Protein AF-X1CA80-F1 (afdb_monomer_lite)

Structure (mmCIF, N/CA/C/O backbone):
data_AF-X1CA80-F1
#
_entry.id   AF-X1CA80-F1
#
loop_
_atom_site.group_PDB
_atom_site.id
_atom_site.type_symbol
_atom_site.label_atom_id
_atom_site.label_alt_id
_atom_site.label_comp_id
_atom_site.label_asym_id
_atom_site.label_entity_id
_atom_site.label_seq_id
_atom_site.pdbx_PDB_ins_code
_atom_site.Cartn_x
_atom_site.Cartn_y
_atom_site.Cartn_z
_atom_site.occupancy
_atom_site.B_iso_or_equiv
_atom_site.auth_seq_id
_atom_site.auth_comp_id
_atom_site.auth_asym_id
_atom_site.auth_atom_id
_atom_site.pdbx_PDB_model_num
ATOM 1 N N . MET A 1 1 ? -6.450 -86.585 -11.718 1.00 43.44 1 MET A N 1
ATOM 2 C CA . MET A 1 1 ? -5.770 -85.293 -11.489 1.00 43.44 1 MET A CA 1
ATOM 3 C C . MET A 1 1 ? -6.685 -84.213 -12.026 1.00 43.44 1 MET A C 1
ATOM 5 O O . MET A 1 1 ? -6.911 -84.163 -13.228 1.00 43.44 1 MET A O 1
ATOM 9 N N . SER A 1 2 ? -7.315 -83.491 -11.106 1.00 39.16 2 SER A N 1
ATOM 10 C CA . SER A 1 2 ? -8.376 -82.513 -11.337 1.00 39.16 2 SER A CA 1
ATOM 11 C C . SER A 1 2 ? -7.864 -81.280 -12.078 1.00 39.16 2 SER A C 1
ATOM 13 O O . SER A 1 2 ? -6.758 -80.812 -11.813 1.00 39.16 2 SER A O 1
ATOM 15 N N . LYS A 1 3 ? -8.682 -80.750 -12.986 1.00 35.53 3 LYS A N 1
ATOM 16 C CA . LYS A 1 3 ? -8.504 -79.435 -13.600 1.00 35.53 3 LYS A CA 1
ATOM 17 C C . LYS A 1 3 ? -9.826 -78.708 -13.391 1.00 35.53 3 LYS A C 1
ATOM 19 O O . LYS A 1 3 ? -10.821 -79.076 -14.006 1.00 35.53 3 LYS A O 1
ATOM 24 N N . GLU A 1 4 ? -9.832 -77.799 -12.426 1.00 34.53 4 GLU A N 1
ATOM 25 C CA . GLU A 1 4 ? -11.008 -77.048 -11.998 1.00 34.53 4 GLU A CA 1
ATOM 26 C C . GLU A 1 4 ? -10.985 -75.651 -12.620 1.00 34.53 4 GLU A C 1
ATOM 28 O O . GLU A 1 4 ? -9.930 -75.057 -12.855 1.00 34.53 4 GLU A O 1
ATOM 33 N N . GLU A 1 5 ? -12.186 -75.222 -12.964 1.00 30.70 5 GLU A N 1
ATOM 34 C CA . GLU A 1 5 ? -12.596 -74.077 -13.759 1.00 30.70 5 GLU A CA 1
ATOM 35 C C . GLU A 1 5 ? -12.411 -72.772 -12.971 1.00 30.70 5 GLU A C 1
ATOM 37 O O . GLU A 1 5 ? -12.849 -72.662 -11.828 1.00 30.70 5 GLU A O 1
ATOM 42 N N . ALA A 1 6 ? -11.750 -71.775 -13.563 1.00 31.62 6 ALA A N 1
ATOM 43 C CA . ALA A 1 6 ? -11.657 -70.439 -12.983 1.00 31.62 6 ALA A CA 1
ATOM 44 C C . ALA A 1 6 ? -12.832 -69.593 -13.492 1.00 31.62 6 ALA A C 1
ATOM 46 O O . ALA A 1 6 ? -12.838 -69.171 -14.649 1.00 31.62 6 ALA A O 1
ATOM 47 N N . ALA A 1 7 ? -13.817 -69.367 -12.622 1.00 34.22 7 ALA A N 1
ATOM 48 C CA . ALA A 1 7 ? -14.886 -68.399 -12.818 1.00 34.22 7 ALA A CA 1
ATOM 49 C C . ALA A 1 7 ? -14.465 -67.023 -12.275 1.00 34.22 7 ALA A C 1
ATOM 51 O O . ALA A 1 7 ? -13.973 -66.898 -11.153 1.00 34.22 7 ALA A O 1
ATOM 52 N N . ASP A 1 8 ? -14.670 -66.009 -13.110 1.00 29.59 8 ASP A N 1
ATOM 53 C CA . ASP A 1 8 ? -14.545 -64.582 -12.827 1.00 29.59 8 ASP A CA 1
ATOM 54 C C . ASP A 1 8 ? -15.640 -64.134 -11.842 1.00 29.59 8 ASP A C 1
ATOM 56 O O . ASP A 1 8 ? -16.825 -64.391 -12.063 1.00 29.59 8 ASP A O 1
ATOM 60 N N . VAL A 1 9 ? -15.252 -63.479 -10.744 1.00 32.00 9 VAL A N 1
ATOM 61 C CA . VAL A 1 9 ? -16.183 -62.850 -9.796 1.00 32.00 9 VAL A CA 1
ATOM 62 C C . VAL A 1 9 ? -15.626 -61.485 -9.402 1.00 32.00 9 VAL A C 1
ATOM 64 O O . VAL A 1 9 ? -14.707 -61.364 -8.592 1.00 32.00 9 VAL A O 1
ATOM 67 N N . SER A 1 10 ? -16.222 -60.450 -9.987 1.00 26.83 10 SER A N 1
ATOM 68 C CA . SER A 1 10 ? -16.054 -59.053 -9.597 1.00 26.83 10 SER A CA 1
ATOM 69 C C . SER A 1 10 ? -16.856 -58.765 -8.322 1.00 26.83 10 SER A C 1
ATOM 71 O O . SER A 1 10 ? -18.063 -58.994 -8.288 1.00 26.83 10 SER A O 1
ATOM 73 N N . LEU A 1 11 ? -16.203 -58.236 -7.282 1.00 31.72 11 LEU A N 1
ATOM 74 C CA . LEU A 1 11 ? -16.856 -57.687 -6.088 1.00 31.72 11 LEU A CA 1
ATOM 75 C C . LEU A 1 11 ? -16.335 -56.267 -5.832 1.00 31.72 11 LEU A C 1
ATOM 77 O O . LEU A 1 11 ? -15.208 -56.075 -5.376 1.00 31.72 11 LEU A O 1
ATOM 81 N N . GLU A 1 12 ? -17.172 -55.271 -6.128 1.00 30.92 12 GLU A N 1
ATOM 82 C CA . GLU A 1 12 ? -16.981 -53.879 -5.715 1.00 30.92 12 GLU A CA 1
ATOM 83 C C . GLU A 1 12 ? -17.127 -53.763 -4.192 1.00 30.92 12 GLU A C 1
ATOM 85 O O . GLU A 1 12 ? -18.208 -53.912 -3.620 1.00 30.92 12 GLU A O 1
ATOM 90 N N . GLY A 1 13 ? -16.005 -53.506 -3.520 1.00 27.77 13 GLY A N 1
ATOM 91 C CA . GLY A 1 13 ? -15.950 -53.234 -2.090 1.00 27.77 13 GLY A CA 1
ATOM 92 C C . GLY A 1 13 ? -16.295 -51.779 -1.779 1.00 27.77 13 GLY A C 1
ATOM 93 O O . GLY A 1 13 ? -15.480 -50.880 -1.977 1.00 27.77 13 GLY A O 1
ATOM 94 N N . ASN A 1 14 ? -17.491 -51.573 -1.232 1.00 29.94 14 ASN A N 1
ATOM 95 C CA . ASN A 1 14 ? -17.917 -50.358 -0.544 1.00 29.94 14 ASN A CA 1
ATOM 96 C C . ASN A 1 14 ? -16.979 -50.050 0.644 1.00 29.94 14 ASN A C 1
ATOM 98 O O . ASN A 1 14 ? -16.814 -50.881 1.538 1.00 29.94 14 ASN A O 1
ATOM 102 N N . SER A 1 15 ? -16.387 -48.852 0.678 1.00 34.53 15 SER A N 1
ATOM 103 C CA . SER A 1 15 ? -15.613 -48.361 1.822 1.00 34.53 15 SER A CA 1
ATOM 104 C C . SER A 1 15 ? -16.307 -47.147 2.428 1.00 34.53 15 SER A C 1
ATOM 106 O O . SER A 1 15 ? -16.113 -46.009 2.003 1.00 34.53 15 SER A O 1
ATOM 108 N N . GLU A 1 16 ? -17.103 -47.400 3.465 1.00 38.41 16 GLU A N 1
ATOM 109 C CA . GLU A 1 16 ? -17.444 -46.375 4.442 1.00 38.41 16 GLU A CA 1
ATOM 110 C C . GLU A 1 16 ? -16.158 -45.870 5.113 1.00 38.41 16 GLU A C 1
ATOM 112 O O . GLU A 1 16 ? -15.455 -46.620 5.795 1.00 38.41 16 GLU A O 1
ATOM 117 N N . LYS A 1 17 ? -15.882 -44.568 5.005 1.00 35.50 17 LYS A N 1
ATOM 118 C CA . LYS A 1 17 ? -15.081 -43.857 6.007 1.00 35.50 17 LYS A CA 1
ATOM 119 C C . LYS A 1 17 ? -15.900 -42.737 6.626 1.00 35.50 17 LYS A C 1
ATOM 121 O O . LYS A 1 17 ? -16.072 -41.660 6.062 1.00 35.50 17 LYS A O 1
ATOM 126 N N . LYS A 1 18 ? -16.377 -43.030 7.836 1.00 37.50 18 LYS A N 1
ATOM 127 C CA . LYS A 1 18 ? -16.834 -42.061 8.829 1.00 37.50 18 LYS A CA 1
ATOM 128 C C . LYS A 1 18 ? -15.746 -41.018 9.105 1.00 37.50 18 LYS A C 1
ATOM 130 O O . LYS A 1 18 ? -14.617 -41.374 9.423 1.00 37.50 18 LYS A O 1
ATOM 135 N N . GLY A 1 19 ? -16.168 -39.755 9.101 1.00 36.03 19 GLY A N 1
ATOM 136 C CA . GLY A 1 19 ? -15.777 -38.760 10.096 1.00 36.03 19 GLY A CA 1
ATOM 137 C C . GLY A 1 19 ? -14.413 -38.096 9.940 1.00 36.03 19 GLY A C 1
ATOM 138 O O . GLY A 1 19 ? -13.439 -38.559 10.513 1.00 36.03 19 GLY A O 1
ATOM 139 N N . ILE A 1 20 ? -14.411 -36.897 9.354 1.00 34.69 20 ILE A N 1
ATOM 140 C CA . ILE A 1 20 ? -13.789 -35.733 9.998 1.00 34.69 20 ILE A CA 1
ATOM 141 C C . ILE A 1 20 ? -14.762 -34.567 9.808 1.00 34.69 20 ILE A C 1
ATOM 143 O O . ILE A 1 20 ? -14.780 -33.917 8.766 1.00 34.69 20 ILE A O 1
ATOM 147 N N . ILE A 1 21 ? -15.606 -34.308 10.810 1.00 45.16 21 ILE A N 1
ATOM 148 C CA . ILE A 1 21 ? -16.166 -32.965 10.966 1.00 45.16 21 ILE A CA 1
ATOM 149 C C . ILE A 1 21 ? -14.955 -32.112 11.330 1.00 45.16 21 ILE A C 1
ATOM 151 O O . ILE A 1 21 ? -14.437 -32.221 12.440 1.00 45.16 21 ILE A O 1
ATOM 155 N N . SER A 1 22 ? -14.443 -31.321 10.389 1.00 38.62 22 SER A N 1
ATOM 156 C CA . SER A 1 22 ? -13.429 -30.323 10.704 1.00 38.62 22 SER A CA 1
ATOM 157 C C . SER A 1 22 ? -14.107 -29.225 11.520 1.00 38.62 22 SER A C 1
ATOM 159 O O . SER A 1 22 ? -14.546 -28.209 10.981 1.00 38.62 22 SER A O 1
ATOM 161 N N . THR A 1 23 ? -14.228 -29.425 12.829 1.00 48.59 23 THR A N 1
ATOM 162 C CA . THR A 1 23 ? -14.413 -28.325 13.775 1.00 48.59 23 THR A CA 1
ATOM 163 C C . THR A 1 23 ? -13.115 -27.530 13.788 1.00 48.59 23 THR A C 1
ATOM 165 O O . THR A 1 23 ? -12.274 -27.693 14.666 1.00 48.59 23 THR A O 1
ATOM 168 N N . GLN A 1 24 ? -12.915 -26.714 12.754 1.00 47.56 24 GLN A N 1
ATOM 169 C CA . GLN A 1 24 ? -11.867 -25.709 12.734 1.00 47.56 24 GLN A CA 1
ATOM 170 C C . GLN A 1 24 ? -12.228 -24.703 13.828 1.00 47.56 24 GLN A C 1
ATOM 172 O O . GLN A 1 24 ? -13.231 -23.995 13.718 1.00 47.56 24 GLN A O 1
ATOM 177 N N . LEU A 1 25 ? -11.469 -24.709 14.927 1.00 52.66 25 LEU A N 1
ATOM 178 C CA . LEU A 1 25 ? -11.671 -23.774 16.027 1.00 52.66 25 LEU A CA 1
ATOM 179 C C . LEU A 1 25 ? -11.560 -22.346 15.476 1.00 52.66 25 LEU A C 1
ATOM 181 O O . LEU A 1 25 ? -10.557 -21.949 14.889 1.00 52.66 25 LEU A O 1
ATOM 185 N N . SER A 1 26 ? -12.626 -21.573 15.670 1.00 57.47 26 SER A N 1
ATOM 186 C CA . SER A 1 26 ? -12.881 -20.264 15.055 1.00 57.47 26 SER A CA 1
ATOM 187 C C . SER A 1 26 ? -11.903 -19.131 15.454 1.00 57.47 26 SER A C 1
ATOM 189 O O . SER A 1 26 ? -12.130 -17.971 15.087 1.00 57.47 26 SER A O 1
ATOM 191 N N . TRP A 1 27 ? -10.837 -19.419 16.210 1.00 60.12 27 TRP A N 1
ATOM 192 C CA . TRP A 1 27 ? -9.931 -18.416 16.788 1.00 60.12 27 TRP A CA 1
ATOM 193 C C . TRP A 1 27 ? -8.450 -18.570 16.414 1.00 60.12 27 TRP A C 1
ATOM 195 O O . TRP A 1 27 ? -7.644 -17.737 16.829 1.00 60.12 27 TRP A O 1
ATOM 205 N N . GLU A 1 28 ? -8.069 -19.540 15.580 1.00 70.62 28 GLU A N 1
ATOM 206 C CA . GLU A 1 28 ? -6.663 -19.674 15.188 1.00 70.62 28 GLU A CA 1
ATOM 207 C C . GLU A 1 28 ? -6.226 -18.571 14.202 1.00 70.62 28 GLU A C 1
ATOM 209 O O . GLU A 1 28 ? -6.889 -18.339 13.175 1.00 70.62 28 GLU A O 1
ATOM 214 N N . PRO A 1 29 ? -5.106 -17.876 14.486 1.00 74.94 29 PRO A N 1
ATOM 215 C CA . PRO A 1 29 ? -4.514 -16.954 13.535 1.00 74.94 29 PRO A CA 1
ATOM 216 C C . PRO A 1 29 ? -4.087 -17.747 12.302 1.00 74.94 29 PRO A C 1
ATOM 218 O O . PRO A 1 29 ? -3.241 -18.634 12.377 1.00 74.94 29 PRO A O 1
ATOM 221 N N . HIS A 1 30 ? -4.666 -17.417 11.154 1.00 83.81 30 HIS A N 1
ATOM 222 C CA . HIS A 1 30 ? -4.314 -18.047 9.892 1.00 83.81 30 HIS A CA 1
ATOM 223 C C . HIS A 1 30 ? -3.908 -16.959 8.912 1.00 83.81 30 HIS A C 1
ATOM 225 O O . HIS A 1 30 ? -4.710 -16.118 8.503 1.00 83.81 30 HIS A O 1
ATOM 231 N N . LEU A 1 31 ? -2.633 -16.982 8.541 1.00 86.81 31 LEU A N 1
ATOM 232 C CA . LEU A 1 31 ? -2.068 -16.122 7.518 1.00 86.81 31 LEU A CA 1
ATOM 233 C C . LEU A 1 31 ? -1.649 -16.998 6.345 1.00 86.81 31 LEU A C 1
ATOM 235 O O . LEU A 1 31 ? -0.845 -17.915 6.497 1.00 86.81 31 LEU A O 1
ATOM 239 N N . ARG A 1 32 ? -2.207 -16.724 5.170 1.00 91.06 32 ARG A N 1
ATOM 240 C CA . ARG A 1 32 ? -1.866 -17.408 3.926 1.00 91.06 32 ARG A CA 1
ATOM 241 C C . ARG A 1 32 ? -1.042 -16.472 3.063 1.00 91.06 32 ARG A C 1
ATOM 243 O O . ARG A 1 32 ? -1.428 -15.325 2.838 1.00 91.06 32 ARG A O 1
ATOM 250 N N . ILE A 1 33 ? 0.081 -16.980 2.577 1.00 91.94 33 ILE A N 1
ATOM 251 C CA . ILE A 1 33 ? 0.978 -16.271 1.671 1.00 91.94 33 ILE A CA 1
ATOM 252 C C . ILE A 1 33 ? 1.010 -17.062 0.369 1.00 91.94 33 ILE A C 1
ATOM 254 O O . ILE A 1 33 ? 1.398 -18.227 0.348 1.00 91.94 33 ILE A O 1
ATOM 258 N N . PHE A 1 34 ? 0.597 -16.421 -0.715 1.00 93.19 34 PHE A N 1
ATOM 259 C CA . PHE A 1 34 ? 0.681 -16.942 -2.071 1.00 93.19 34 PHE A CA 1
ATOM 260 C C . PHE A 1 34 ? 1.664 -16.081 -2.836 1.00 93.19 34 PHE A C 1
ATOM 262 O O . PHE A 1 34 ? 1.589 -14.858 -2.770 1.00 93.19 34 PHE A O 1
ATOM 269 N N . GLY A 1 35 ? 2.572 -16.682 -3.589 1.00 93.38 35 GLY A N 1
ATOM 270 C CA . GLY A 1 35 ? 3.477 -15.886 -4.394 1.00 93.38 35 GLY A CA 1
ATOM 271 C C . GLY A 1 35 ? 4.100 -16.652 -5.537 1.00 93.38 35 GLY A C 1
ATOM 272 O O . GLY A 1 35 ? 4.191 -17.877 -5.519 1.00 93.38 35 GLY A O 1
ATOM 273 N N . ARG A 1 36 ? 4.531 -15.899 -6.542 1.00 94.00 36 ARG A N 1
ATOM 274 C CA . ARG A 1 36 ? 5.285 -16.381 -7.691 1.00 94.00 36 ARG A CA 1
ATOM 275 C C . ARG A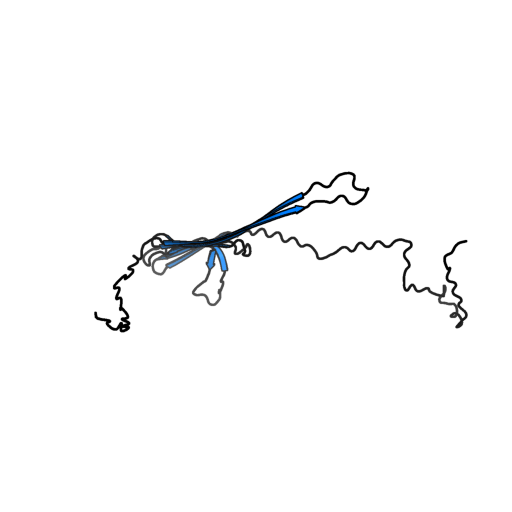 1 36 ? 6.428 -15.415 -7.949 1.00 94.00 36 ARG A C 1
ATOM 277 O O . ARG A 1 36 ? 6.204 -14.222 -8.142 1.00 94.00 36 ARG A O 1
ATOM 284 N N . LYS A 1 37 ? 7.642 -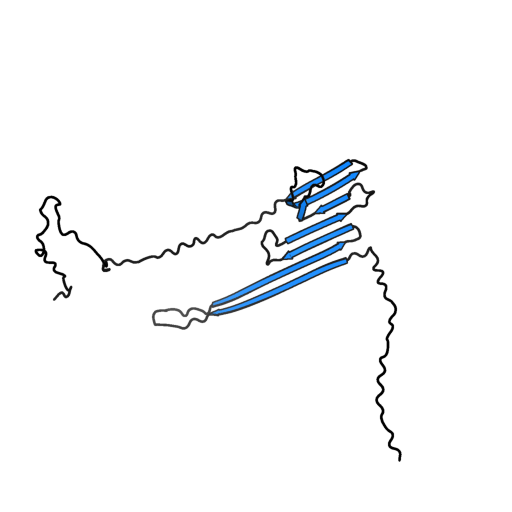15.958 -7.997 1.00 95.06 37 LYS A N 1
ATOM 285 C CA . LYS A 1 37 ? 8.848 -15.244 -8.411 1.00 95.06 37 LYS A CA 1
ATOM 286 C C . LYS A 1 37 ? 9.357 -15.863 -9.708 1.00 95.06 37 LYS A C 1
ATOM 288 O O . LYS A 1 37 ? 9.590 -17.066 -9.757 1.00 95.06 37 LYS A O 1
ATOM 293 N N . VAL A 1 38 ? 9.525 -15.049 -10.743 1.00 93.12 38 VAL A N 1
ATOM 294 C CA . VAL A 1 38 ? 10.112 -15.448 -12.027 1.00 93.12 38 VAL A CA 1
ATOM 295 C C . VAL A 1 38 ? 11.400 -14.661 -12.217 1.00 93.12 38 VAL A C 1
ATOM 297 O O . VAL A 1 38 ? 11.401 -13.438 -12.095 1.00 93.12 38 VAL A O 1
ATOM 300 N N . ILE A 1 39 ? 12.493 -15.363 -12.502 1.00 93.94 39 ILE A N 1
ATOM 301 C CA . ILE A 1 39 ? 13.803 -14.770 -12.778 1.00 93.94 39 ILE A CA 1
ATOM 302 C C . ILE A 1 39 ? 14.207 -15.219 -14.180 1.00 93.94 39 ILE A C 1
ATOM 304 O O . ILE A 1 39 ? 14.368 -16.411 -14.425 1.00 93.94 39 ILE A O 1
ATOM 308 N N . GLY A 1 40 ? 14.340 -14.269 -15.097 1.00 92.44 40 GLY A N 1
ATOM 309 C CA . GLY A 1 40 ? 14.886 -14.473 -16.432 1.00 92.44 40 GLY A CA 1
ATOM 310 C C . GLY A 1 40 ? 16.285 -13.880 -16.513 1.00 92.44 40 GLY A C 1
ATOM 311 O O . GLY A 1 40 ? 16.508 -12.758 -16.067 1.00 92.44 40 GLY A O 1
ATOM 312 N N . ILE A 1 41 ? 17.224 -14.623 -17.089 1.00 93.88 41 ILE A N 1
ATOM 313 C CA . ILE A 1 41 ? 18.585 -14.152 -17.348 1.00 93.88 41 ILE A CA 1
ATOM 314 C C . ILE A 1 41 ? 18.799 -14.226 -18.854 1.00 93.88 41 ILE A C 1
ATOM 316 O O . ILE A 1 41 ? 18.618 -15.289 -19.448 1.00 93.88 41 ILE A O 1
ATOM 320 N N . LYS A 1 42 ? 19.178 -13.109 -19.473 1.00 93.38 42 LYS A N 1
ATOM 321 C CA . LYS A 1 42 ? 19.658 -13.082 -20.855 1.00 93.38 42 LYS A CA 1
ATOM 322 C C . LYS A 1 42 ? 21.135 -12.742 -20.852 1.00 93.38 42 LYS A C 1
ATOM 324 O O . LYS A 1 42 ? 21.550 -11.748 -20.264 1.00 93.38 42 LYS A O 1
ATOM 329 N N . TYR A 1 43 ? 21.907 -13.579 -21.523 1.00 93.38 43 TYR A N 1
ATOM 330 C CA . TYR A 1 43 ? 23.337 -13.404 -21.699 1.00 93.38 43 TYR A CA 1
ATOM 331 C C . TYR A 1 43 ? 23.617 -13.214 -23.186 1.00 93.38 43 TYR A C 1
ATOM 333 O O . TYR A 1 43 ? 23.257 -14.070 -23.995 1.00 93.38 43 TYR A O 1
ATOM 341 N N . LEU A 1 44 ? 24.222 -12.087 -23.549 1.00 90.56 44 LEU A N 1
ATOM 342 C CA . LEU A 1 44 ? 24.586 -11.767 -24.922 1.00 90.56 44 LEU A CA 1
ATOM 343 C C . LEU A 1 44 ? 26.084 -11.494 -24.998 1.00 90.56 44 LEU A C 1
ATOM 345 O O . LEU A 1 44 ? 26.600 -10.578 -24.361 1.00 90.56 44 LEU A O 1
ATOM 349 N N . GLN A 1 45 ? 26.770 -12.263 -25.834 1.00 91.44 45 GLN A N 1
ATOM 350 C CA . GLN A 1 45 ? 28.184 -12.084 -26.125 1.00 91.44 45 GLN A CA 1
ATOM 351 C C . GLN A 1 45 ? 28.334 -11.670 -27.589 1.00 91.44 45 GLN A C 1
ATOM 353 O O . GLN A 1 45 ? 27.976 -12.422 -28.495 1.00 91.44 45 GLN A O 1
ATOM 358 N N . ARG A 1 46 ? 28.840 -10.459 -27.841 1.00 86.88 46 ARG A N 1
ATOM 359 C CA . ARG A 1 46 ? 29.066 -9.950 -29.201 1.00 86.88 46 ARG A CA 1
ATOM 360 C C . ARG A 1 46 ? 30.540 -10.081 -29.551 1.00 86.88 46 ARG A C 1
ATOM 362 O O . ARG A 1 46 ? 31.385 -9.474 -28.898 1.00 86.88 46 ARG A O 1
ATOM 369 N N . HIS A 1 47 ? 30.835 -10.839 -30.601 1.00 82.44 47 HIS A N 1
ATOM 370 C CA . HIS A 1 47 ? 32.167 -10.921 -31.193 1.00 82.44 47 HIS A CA 1
ATOM 371 C C . HIS A 1 47 ? 32.231 -10.051 -32.446 1.00 82.44 47 HIS A C 1
ATOM 373 O O . HIS A 1 47 ? 31.363 -10.137 -33.313 1.00 82.44 47 HIS A O 1
ATOM 379 N N . TYR A 1 48 ? 33.270 -9.227 -32.557 1.00 77.44 48 TYR A N 1
ATOM 380 C CA . TYR A 1 48 ? 33.492 -8.387 -33.729 1.00 77.44 48 TYR A CA 1
ATOM 381 C C . TYR A 1 48 ? 34.535 -9.040 -34.633 1.00 77.44 48 TYR A C 1
ATOM 383 O O . TYR A 1 48 ? 35.678 -9.254 -34.229 1.00 77.44 48 TYR A O 1
ATOM 391 N N . LEU A 1 49 ? 34.137 -9.361 -35.863 1.00 75.31 49 LEU A N 1
ATOM 392 C CA . LEU A 1 49 ? 35.062 -9.825 -36.893 1.00 75.31 49 LEU A CA 1
ATOM 393 C C . LEU A 1 49 ? 35.828 -8.622 -37.456 1.00 75.31 49 LEU A C 1
ATOM 395 O O . LEU A 1 49 ? 35.237 -7.571 -37.715 1.00 75.31 49 LEU A O 1
ATOM 399 N N . LYS A 1 50 ? 37.136 -8.776 -37.681 1.00 66.62 50 LYS A N 1
ATOM 400 C CA . LYS A 1 50 ? 37.923 -7.771 -38.403 1.00 66.62 50 LYS A CA 1
ATOM 401 C C . LYS 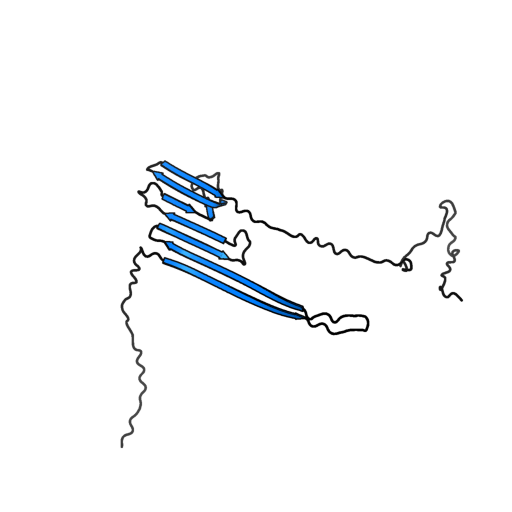A 1 50 ? 37.408 -7.690 -39.842 1.00 66.62 50 LYS A C 1
ATOM 403 O O . LYS A 1 50 ? 37.463 -8.677 -40.570 1.00 66.62 50 LYS A O 1
ATOM 408 N N . ARG A 1 51 ? 36.906 -6.524 -40.253 1.00 59.66 51 ARG A N 1
ATOM 409 C CA . ARG A 1 51 ? 36.541 -6.242 -41.646 1.00 59.66 51 ARG A CA 1
ATOM 410 C C . ARG A 1 51 ? 37.283 -4.993 -42.115 1.00 59.66 51 ARG A C 1
ATOM 412 O O . ARG A 1 51 ? 36.954 -3.898 -41.669 1.00 59.66 51 ARG A O 1
ATOM 419 N N . GLY A 1 52 ? 38.240 -5.205 -43.021 1.00 62.38 52 GLY A N 1
ATOM 420 C CA . GLY A 1 52 ? 38.939 -4.174 -43.795 1.00 62.38 52 GLY A CA 1
ATOM 421 C C . GLY A 1 52 ? 40.054 -3.427 -43.057 1.00 62.38 52 GLY A C 1
ATOM 422 O O . GLY A 1 52 ? 40.007 -3.247 -41.844 1.00 62.38 52 GLY A O 1
ATOM 423 N N . GLU A 1 53 ? 41.038 -2.965 -43.830 1.00 57.72 53 GLU A N 1
ATOM 424 C CA . GLU A 1 53 ? 42.312 -2.333 -43.429 1.00 57.72 53 GLU A CA 1
ATOM 425 C C . GLU A 1 53 ? 42.177 -0.984 -42.684 1.00 57.72 53 GLU A C 1
ATOM 427 O O . GLU A 1 53 ? 43.175 -0.370 -42.328 1.00 57.72 53 GLU A O 1
ATOM 432 N N . ALA A 1 54 ? 40.954 -0.530 -42.390 1.00 59.72 54 ALA A N 1
ATOM 433 C CA . ALA A 1 54 ? 40.671 0.770 -41.772 1.00 59.72 54 ALA A CA 1
ATOM 434 C C . ALA A 1 54 ? 40.404 0.724 -40.249 1.00 59.72 54 ALA A C 1
ATOM 436 O O . ALA A 1 54 ? 40.031 1.739 -39.664 1.00 59.72 54 ALA A O 1
ATOM 437 N N . GLN A 1 55 ? 40.550 -0.431 -39.586 1.00 55.75 55 GLN A N 1
ATOM 438 C CA . GLN A 1 55 ? 40.383 -0.548 -38.128 1.00 55.75 55 GLN A CA 1
ATOM 439 C C . GLN A 1 55 ? 41.711 -0.897 -37.447 1.00 55.75 55 GLN A C 1
ATOM 441 O O . GLN A 1 55 ? 42.154 -2.044 -37.477 1.00 55.75 55 GLN A O 1
ATOM 446 N N . THR A 1 56 ? 42.324 0.102 -36.808 1.00 59.72 56 THR A N 1
ATOM 447 C CA . THR A 1 56 ? 43.645 0.014 -36.163 1.00 59.72 56 THR A CA 1
ATOM 448 C C . THR A 1 56 ? 43.635 -0.779 -34.849 1.00 59.72 56 THR A C 1
ATOM 450 O O . THR A 1 56 ? 44.690 -1.210 -34.396 1.00 59.72 56 THR A O 1
ATOM 453 N N . GLU A 1 57 ? 42.461 -1.057 -34.263 1.00 62.56 57 GLU A N 1
ATOM 454 C CA . GLU A 1 57 ? 42.335 -1.875 -33.050 1.00 62.56 57 GLU A CA 1
ATOM 455 C C . GLU A 1 57 ? 41.199 -2.913 -33.143 1.00 62.56 57 GLU A C 1
ATOM 457 O O . GLU A 1 57 ? 40.099 -2.600 -33.611 1.00 62.56 57 GLU A O 1
ATOM 462 N N . PRO A 1 58 ? 41.415 -4.165 -32.689 1.00 62.06 58 PRO A N 1
ATOM 463 C CA . PRO A 1 58 ? 40.348 -5.154 -32.601 1.00 62.06 58 PRO A CA 1
ATOM 464 C C . PRO A 1 58 ? 39.299 -4.706 -31.574 1.00 62.06 58 PRO A C 1
ATOM 466 O O . PRO A 1 58 ? 39.600 -4.582 -30.386 1.00 62.06 58 PRO A O 1
ATOM 469 N N . LYS A 1 59 ? 38.043 -4.509 -32.006 1.00 68.19 59 LYS A N 1
ATOM 470 C CA . LYS A 1 59 ? 36.927 -4.287 -31.075 1.00 68.19 59 LYS A CA 1
ATOM 471 C C . LYS A 1 59 ? 36.826 -5.475 -30.121 1.00 68.19 59 LYS A C 1
ATOM 473 O O . LYS A 1 59 ? 36.580 -6.605 -30.547 1.00 68.19 59 LYS A O 1
ATOM 478 N N . LYS A 1 60 ? 37.026 -5.206 -28.829 1.00 75.50 60 LYS A N 1
ATOM 479 C CA . LYS A 1 60 ? 36.919 -6.221 -27.780 1.00 75.50 60 LYS A CA 1
ATOM 480 C C . LYS A 1 60 ? 35.508 -6.816 -27.793 1.00 75.50 60 LYS A C 1
ATOM 482 O O . LYS A 1 60 ? 34.546 -6.071 -28.010 1.00 75.50 60 LYS A O 1
ATOM 487 N N . PRO A 1 61 ? 35.368 -8.134 -27.582 1.00 77.25 61 PRO A N 1
ATOM 488 C CA . PRO A 1 61 ? 34.054 -8.725 -27.425 1.00 77.25 61 PRO A CA 1
ATOM 489 C C . PRO A 1 61 ? 33.326 -8.035 -26.269 1.00 77.25 61 PRO A C 1
ATOM 491 O O . PRO A 1 61 ? 33.924 -7.764 -25.227 1.00 77.25 61 PRO A O 1
ATOM 494 N N . THR A 1 62 ? 32.051 -7.713 -26.471 1.00 85.62 62 THR A N 1
ATOM 495 C CA . THR A 1 62 ? 31.216 -7.095 -25.435 1.00 85.62 62 THR A CA 1
ATOM 496 C C . THR A 1 62 ? 30.276 -8.136 -24.862 1.00 85.62 62 THR A C 1
ATOM 498 O O . THR A 1 62 ? 29.618 -8.858 -25.614 1.00 85.62 62 THR A O 1
ATOM 501 N N . THR A 1 63 ? 30.192 -8.173 -23.538 1.00 87.69 63 THR A N 1
ATOM 502 C CA . THR A 1 63 ? 29.288 -9.051 -22.801 1.00 87.69 63 THR A CA 1
ATOM 503 C C . THR A 1 63 ? 28.202 -8.205 -22.159 1.00 87.69 63 THR A C 1
ATOM 505 O O . THR A 1 63 ? 28.494 -7.285 -21.400 1.00 87.69 63 THR A O 1
ATOM 508 N N . GLU A 1 64 ? 26.951 -8.525 -22.455 1.00 90.38 64 GLU A N 1
ATOM 509 C CA . GLU A 1 64 ? 25.765 -7.905 -21.874 1.00 90.38 64 GLU A CA 1
ATOM 510 C C . GLU A 1 64 ? 25.005 -8.982 -21.093 1.00 90.38 64 GLU A C 1
ATOM 512 O O . GLU A 1 64 ? 24.730 -10.067 -21.607 1.00 90.38 64 GLU A O 1
ATOM 517 N N . THR A 1 65 ? 24.693 -8.708 -19.827 1.00 92.50 65 THR A N 1
ATOM 518 C CA . THR A 1 65 ? 23.841 -9.571 -18.998 1.00 92.50 65 THR A CA 1
ATOM 519 C C . THR A 1 65 ? 22.625 -8.771 -18.565 1.00 92.50 65 THR A C 1
ATOM 521 O O . THR A 1 65 ? 22.755 -7.747 -17.901 1.00 92.50 65 THR A O 1
ATOM 524 N N . GLU A 1 66 ? 21.443 -9.240 -18.940 1.00 92.00 66 GLU A N 1
ATOM 525 C CA . GLU A 1 66 ? 20.164 -8.653 -18.556 1.00 92.00 66 GLU A CA 1
ATOM 526 C C . GLU A 1 66 ? 19.457 -9.611 -17.595 1.00 92.00 66 GLU A C 1
ATOM 528 O O . GLU A 1 66 ? 19.210 -10.771 -17.927 1.00 92.00 66 GLU A O 1
ATOM 533 N N . ILE A 1 67 ? 19.115 -9.130 -16.400 1.00 91.56 67 ILE A N 1
ATOM 534 C CA . ILE A 1 67 ? 18.348 -9.895 -15.413 1.00 91.56 67 ILE A CA 1
ATOM 535 C C . ILE A 1 67 ? 16.958 -9.271 -15.318 1.00 91.56 67 ILE A C 1
ATOM 537 O O . ILE A 1 67 ? 16.811 -8.121 -14.914 1.00 91.56 67 ILE A O 1
ATOM 541 N N . GLN A 1 68 ? 15.934 -10.040 -15.675 1.00 91.06 68 GLN A N 1
ATOM 542 C CA . GLN A 1 68 ? 14.532 -9.652 -15.567 1.00 91.06 68 GLN A CA 1
ATOM 543 C C . GLN A 1 68 ? 13.893 -10.393 -14.394 1.00 91.06 68 GLN A C 1
ATOM 545 O O . GLN A 1 68 ? 13.948 -11.620 -14.326 1.00 91.06 68 GLN A O 1
ATOM 550 N N . GLN A 1 69 ? 13.272 -9.667 -13.470 1.00 91.06 69 GLN A N 1
ATOM 551 C CA . GLN A 1 69 ? 12.592 -10.251 -12.315 1.00 91.06 69 GLN A CA 1
ATOM 552 C C . GLN A 1 69 ? 11.124 -9.842 -12.325 1.00 91.06 69 GLN A C 1
ATOM 554 O O . GLN A 1 69 ? 10.803 -8.710 -12.674 1.00 91.06 69 GLN A O 1
ATOM 559 N N . LYS A 1 70 ? 10.254 -10.797 -11.996 1.00 93.06 70 LYS A N 1
ATOM 560 C CA . LYS A 1 70 ? 8.826 -10.570 -11.770 1.00 93.06 70 LYS A CA 1
ATOM 561 C C . LYS A 1 70 ? 8.429 -11.216 -10.454 1.00 93.06 70 LYS A C 1
ATOM 563 O O . LYS A 1 70 ? 8.723 -12.397 -10.235 1.00 93.06 70 LYS A O 1
ATOM 568 N N . LEU A 1 71 ? 7.761 -10.469 -9.596 1.00 94.00 71 LEU A N 1
ATOM 569 C CA . LEU A 1 71 ? 7.338 -10.858 -8.265 1.00 94.00 71 LEU A CA 1
ATOM 570 C C . LEU A 1 71 ? 5.871 -10.496 -8.057 1.00 94.00 71 LEU A C 1
ATOM 572 O O . LEU A 1 71 ? 5.472 -9.335 -8.084 1.00 94.00 71 LEU A O 1
ATOM 576 N N . GLN A 1 72 ? 5.091 -11.527 -7.760 1.00 95.81 72 GLN A N 1
ATOM 577 C CA . GLN A 1 72 ? 3.694 -11.407 -7.375 1.00 95.81 72 GLN A CA 1
ATOM 578 C C . GLN A 1 72 ? 3.512 -12.081 -6.027 1.00 95.81 72 GLN A C 1
ATOM 580 O O . GLN A 1 72 ? 3.864 -13.250 -5.880 1.00 95.81 72 GLN A O 1
ATOM 585 N N . VAL A 1 73 ? 2.987 -11.357 -5.045 1.00 96.00 73 VAL A N 1
ATOM 586 C CA . VAL A 1 73 ? 2.763 -11.846 -3.684 1.00 96.00 73 VAL A CA 1
ATOM 587 C C . VAL A 1 73 ? 1.396 -11.382 -3.208 1.00 96.00 73 VAL A C 1
ATOM 589 O O . VAL A 1 73 ? 1.040 -10.217 -3.336 1.00 96.00 73 VAL A O 1
ATOM 592 N N . LYS A 1 74 ? 0.632 -12.300 -2.627 1.00 95.06 74 LYS A N 1
ATOM 593 C CA . LYS A 1 74 ? -0.637 -12.038 -1.962 1.00 95.06 74 LYS A CA 1
ATOM 594 C C . LYS A 1 74 ? -0.591 -12.630 -0.568 1.00 95.06 74 LYS A C 1
ATOM 596 O O . LYS A 1 74 ? -0.450 -13.839 -0.403 1.00 95.06 74 LYS A O 1
ATOM 601 N N . VAL A 1 75 ? -0.736 -11.776 0.427 1.00 94.88 75 VAL A N 1
ATOM 602 C CA . VAL A 1 75 ? -0.876 -12.150 1.829 1.00 94.88 75 VAL A CA 1
ATOM 603 C C . VAL A 1 75 ? -2.311 -11.868 2.240 1.00 94.88 75 VAL A C 1
ATOM 605 O O . VAL A 1 75 ? -2.819 -10.769 2.005 1.00 94.88 75 VAL A O 1
ATOM 608 N N . ARG A 1 76 ? -2.976 -12.870 2.812 1.00 95.00 76 ARG A N 1
ATOM 609 C CA . ARG A 1 76 ? -4.365 -12.799 3.272 1.00 95.00 76 ARG A CA 1
ATOM 610 C C . ARG A 1 76 ? -4.511 -13.566 4.567 1.00 95.00 76 ARG A C 1
ATOM 612 O O . ARG A 1 76 ? -4.092 -14.721 4.641 1.00 95.00 76 ARG A O 1
ATOM 619 N N . GLY A 1 77 ? -5.136 -12.968 5.566 1.00 92.81 77 GLY A N 1
ATOM 620 C CA . GLY A 1 77 ? -5.420 -13.697 6.789 1.00 92.81 77 GLY A CA 1
ATOM 621 C C . GLY A 1 77 ? -5.913 -12.847 7.936 1.00 92.81 77 GLY A C 1
ATOM 622 O O . GLY A 1 77 ? -6.009 -11.621 7.841 1.00 92.81 77 GLY A O 1
ATOM 623 N N . ARG A 1 78 ? -6.192 -13.537 9.040 1.00 92.62 78 ARG A N 1
ATOM 624 C CA . ARG A 1 78 ? -6.532 -12.923 10.319 1.00 92.62 78 ARG A CA 1
ATOM 625 C C . ARG A 1 78 ? -5.402 -13.155 11.315 1.00 92.62 78 ARG A C 1
ATOM 627 O O . ARG A 1 78 ? -4.933 -14.279 11.480 1.00 92.62 78 ARG A O 1
ATOM 634 N N . VAL A 1 79 ? -4.983 -12.089 11.982 1.00 89.19 79 VAL A N 1
ATOM 635 C CA . VAL A 1 79 ? -4.062 -12.113 13.116 1.00 89.19 79 VAL A CA 1
ATOM 636 C C . VAL A 1 79 ? -4.899 -12.012 14.391 1.00 89.19 79 VAL A C 1
ATOM 638 O O . VAL A 1 79 ? -5.631 -11.044 14.604 1.00 89.19 79 VAL A O 1
ATOM 641 N N . GLY A 1 80 ? -4.831 -13.044 15.228 1.00 87.50 80 GLY A N 1
ATOM 642 C CA . GLY A 1 80 ? -5.706 -13.183 16.390 1.00 87.50 80 GLY A CA 1
ATOM 643 C C . GLY A 1 80 ? -7.182 -13.213 15.992 1.00 87.50 80 GLY A C 1
ATOM 644 O O . GLY A 1 80 ? -7.560 -13.830 14.994 1.00 87.50 80 GLY A O 1
ATOM 645 N N . GLU A 1 81 ? -8.027 -12.532 16.767 1.00 87.56 81 GLU A N 1
ATOM 646 C CA . GLU A 1 81 ? -9.477 -12.578 16.561 1.00 87.56 81 GLU A CA 1
ATOM 647 C C . GLU A 1 81 ? -10.057 -11.472 15.678 1.00 87.56 81 GLU A C 1
ATOM 649 O O . GLU A 1 81 ? -11.160 -11.610 15.154 1.00 87.56 81 GLU A O 1
ATOM 654 N N . ARG A 1 82 ? -9.344 -10.355 15.537 1.00 91.56 82 ARG A N 1
ATOM 655 C CA . ARG A 1 82 ? -9.975 -9.093 15.116 1.00 91.56 82 ARG A CA 1
ATOM 656 C C . ARG A 1 82 ? -9.182 -8.294 14.105 1.00 91.56 82 ARG A C 1
ATOM 658 O O . ARG A 1 82 ? -9.679 -7.282 13.632 1.00 91.56 82 ARG A O 1
ATOM 665 N N . ILE A 1 83 ? -7.960 -8.719 13.799 1.00 93.69 83 ILE A N 1
ATOM 666 C CA . ILE A 1 83 ? -7.073 -8.001 12.890 1.00 93.69 83 ILE A CA 1
ATOM 667 C C . ILE A 1 83 ? -7.029 -8.760 11.573 1.00 93.69 83 ILE A C 1
ATOM 669 O O . ILE A 1 83 ? -6.610 -9.910 11.532 1.00 93.69 83 ILE A O 1
ATOM 673 N N . PHE A 1 84 ? -7.426 -8.112 10.492 1.00 94.62 84 PHE A N 1
ATOM 674 C CA . PHE A 1 84 ? -7.419 -8.650 9.142 1.00 94.62 84 PHE A CA 1
ATOM 675 C C . PHE A 1 84 ? -6.301 -7.985 8.359 1.00 94.62 84 PHE A C 1
ATOM 677 O O . PHE A 1 84 ? -6.279 -6.763 8.235 1.00 94.62 84 PHE A O 1
ATOM 684 N N . ALA A 1 85 ? -5.372 -8.788 7.850 1.00 94.38 85 ALA A N 1
ATOM 685 C CA . ALA A 1 85 ? -4.210 -8.316 7.115 1.00 94.38 85 ALA A CA 1
ATOM 686 C C . ALA A 1 85 ? -4.267 -8.812 5.670 1.00 94.38 85 ALA A C 1
ATOM 688 O O . ALA A 1 85 ? -4.342 -10.013 5.395 1.00 94.38 85 ALA A O 1
ATOM 689 N N . ASN A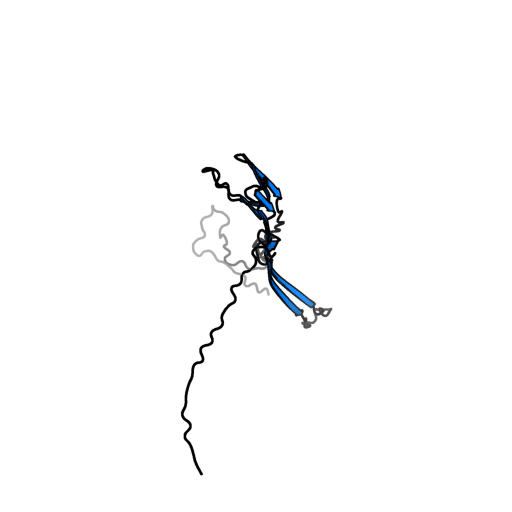 1 86 ? -4.201 -7.861 4.748 1.00 95.06 86 ASN A N 1
ATOM 690 C CA . ASN A 1 86 ? -4.281 -8.074 3.318 1.00 95.06 86 ASN A CA 1
ATOM 691 C C . ASN A 1 86 ? -3.149 -7.289 2.651 1.00 95.06 86 ASN A C 1
ATOM 693 O O . ASN A 1 86 ? -3.112 -6.066 2.719 1.00 95.06 86 ASN A O 1
ATOM 697 N N . VAL A 1 87 ? -2.220 -7.980 1.997 1.00 94.62 87 VAL A N 1
ATOM 698 C CA . VAL A 1 87 ? -1.164 -7.350 1.195 1.00 94.62 87 VAL A CA 1
ATOM 699 C C . VAL A 1 87 ? -1.207 -7.940 -0.202 1.00 94.62 87 VAL A C 1
ATOM 701 O O . VAL A 1 87 ? -1.194 -9.158 -0.345 1.00 94.62 87 VAL A O 1
ATOM 704 N N . ASP A 1 88 ? -1.256 -7.100 -1.227 1.00 94.75 88 ASP A N 1
ATOM 705 C CA . ASP A 1 88 ? -1.009 -7.494 -2.611 1.00 94.75 88 ASP A CA 1
ATOM 706 C C . ASP A 1 88 ? 0.183 -6.715 -3.138 1.00 94.75 88 ASP A C 1
ATOM 708 O O . ASP A 1 88 ? 0.230 -5.486 -3.058 1.00 94.75 88 ASP A O 1
ATOM 712 N N . TYR A 1 89 ? 1.131 -7.451 -3.694 1.00 94.50 89 TYR A N 1
ATOM 713 C CA . TYR A 1 89 ? 2.275 -6.913 -4.393 1.00 94.50 89 TYR A CA 1
ATOM 714 C C . TYR A 1 89 ? 2.361 -7.554 -5.776 1.00 94.50 89 TYR A C 1
ATOM 716 O O . TYR A 1 89 ? 2.335 -8.779 -5.889 1.00 94.50 89 TYR A O 1
ATOM 724 N N . ASP A 1 90 ? 2.457 -6.741 -6.819 1.00 95.12 90 ASP A N 1
ATOM 725 C CA . ASP A 1 90 ? 2.630 -7.193 -8.199 1.00 95.12 90 ASP A CA 1
ATOM 726 C C . ASP A 1 90 ? 3.501 -6.186 -8.951 1.00 95.12 90 ASP A C 1
ATOM 728 O O . ASP A 1 90 ? 3.029 -5.120 -9.342 1.00 95.12 90 ASP A O 1
ATOM 732 N N . ASP A 1 91 ? 4.775 -6.516 -9.162 1.00 92.62 91 ASP A N 1
ATOM 733 C CA . ASP A 1 91 ? 5.714 -5.643 -9.878 1.00 92.62 91 ASP A CA 1
ATOM 734 C C . ASP A 1 91 ? 5.439 -5.537 -11.388 1.00 92.62 91 ASP A C 1
ATOM 736 O O . ASP A 1 91 ? 6.018 -4.682 -12.062 1.00 92.62 91 ASP A O 1
ATOM 740 N N . THR A 1 92 ? 4.521 -6.353 -11.917 1.00 91.25 92 THR A N 1
ATOM 741 C CA . THR A 1 92 ? 4.065 -6.279 -13.309 1.00 91.25 92 THR A CA 1
ATOM 742 C C . THR A 1 92 ? 2.906 -5.298 -13.506 1.00 91.25 92 THR A C 1
ATOM 744 O O . THR A 1 92 ? 2.596 -4.947 -14.645 1.00 91.25 92 THR A O 1
ATOM 747 N N . ALA A 1 93 ? 2.283 -4.829 -12.419 1.00 91.31 93 ALA A N 1
ATOM 748 C CA . ALA A 1 93 ? 1.183 -3.868 -12.449 1.00 91.31 93 ALA A CA 1
ATOM 749 C C . ALA A 1 93 ? 1.674 -2.406 -12.588 1.00 91.31 93 ALA A C 1
ATOM 751 O O . ALA A 1 93 ? 2.846 -2.105 -12.319 1.00 91.31 93 ALA A O 1
ATOM 752 N N . PRO A 1 94 ? 0.789 -1.457 -12.970 1.00 88.81 94 PRO A N 1
ATOM 753 C CA . PRO A 1 94 ? 1.091 -0.026 -12.933 1.00 88.81 94 PRO A CA 1
ATOM 754 C C . PRO A 1 94 ? 1.542 0.419 -11.540 1.00 88.81 94 PRO A C 1
ATOM 756 O O . PRO A 1 94 ? 1.024 -0.061 -10.536 1.00 88.81 94 PRO A O 1
ATOM 759 N N . ARG A 1 95 ? 2.470 1.379 -11.451 1.00 82.88 95 ARG A N 1
ATOM 760 C CA . ARG A 1 95 ? 3.103 1.790 -10.180 1.00 82.88 95 ARG A CA 1
ATOM 761 C C . ARG A 1 95 ? 2.123 2.265 -9.099 1.00 82.88 95 ARG A C 1
ATOM 763 O O . ARG A 1 95 ? 2.391 2.080 -7.913 1.00 82.88 95 ARG A O 1
ATOM 770 N N . SER A 1 96 ? 0.988 2.837 -9.494 1.00 81.62 96 SER A N 1
ATOM 771 C CA . SER A 1 96 ? -0.119 3.190 -8.593 1.00 81.62 96 SER A CA 1
ATOM 772 C C . SER A 1 96 ? -0.761 1.972 -7.914 1.00 81.62 96 SER A C 1
ATOM 774 O O . SER A 1 96 ? -1.296 2.101 -6.819 1.00 81.62 96 SER A O 1
ATOM 776 N N . GLU A 1 97 ? -0.679 0.794 -8.532 1.00 85.94 97 GLU A N 1
ATOM 777 C CA . GLU A 1 97 ? -1.355 -0.439 -8.121 1.00 85.94 97 GLU A CA 1
ATOM 778 C C . GLU A 1 97 ? -0.412 -1.562 -7.682 1.00 85.94 97 GLU A C 1
ATOM 780 O O . GLU A 1 97 ? -0.885 -2.541 -7.110 1.00 85.94 97 GLU A O 1
ATOM 785 N N . GLN A 1 98 ? 0.900 -1.412 -7.903 1.00 89.94 98 GLN A N 1
ATOM 786 C CA . GLN A 1 98 ? 1.928 -2.413 -7.577 1.00 89.94 98 GLN A CA 1
ATOM 787 C C . GLN A 1 98 ? 1.883 -2.900 -6.133 1.00 89.94 98 GLN A C 1
ATOM 789 O O . GLN A 1 98 ? 2.318 -4.008 -5.850 1.00 89.94 98 GLN A O 1
ATOM 794 N N . GLN A 1 99 ? 1.408 -2.062 -5.215 1.00 90.56 99 GLN A N 1
ATOM 795 C CA . GLN A 1 99 ? 1.374 -2.365 -3.796 1.00 90.56 99 GLN A CA 1
ATOM 796 C C . GLN A 1 99 ? 0.069 -1.858 -3.204 1.00 90.56 99 GLN A C 1
ATOM 798 O O . GLN A 1 99 ? -0.137 -0.640 -3.150 1.00 90.56 99 GLN A O 1
ATOM 803 N N . LYS A 1 100 ? -0.745 -2.798 -2.720 1.00 92.19 100 LYS A N 1
ATOM 804 C CA . LYS A 1 100 ? -1.975 -2.552 -1.968 1.00 92.19 100 LYS A CA 1
ATOM 805 C C . LYS A 1 100 ? -1.840 -3.196 -0.592 1.00 92.19 100 LYS A C 1
ATOM 807 O O . LYS A 1 100 ? -1.532 -4.383 -0.488 1.00 92.19 100 LYS A O 1
ATOM 812 N N . ILE A 1 101 ? -2.021 -2.417 0.466 1.00 93.50 101 ILE A N 1
ATOM 813 C CA . ILE A 1 101 ? -1.941 -2.886 1.854 1.00 93.50 101 ILE A CA 1
ATOM 814 C C . ILE A 1 101 ? -3.242 -2.514 2.540 1.00 93.50 101 ILE A C 1
ATOM 816 O O . ILE A 1 101 ? -3.642 -1.366 2.499 1.00 93.50 101 ILE A O 1
ATOM 820 N N . SER A 1 102 ? -3.882 -3.455 3.213 1.00 94.75 102 SER A N 1
ATOM 821 C CA . SER A 1 102 ? -5.063 -3.206 4.026 1.00 94.75 102 SER A CA 1
ATOM 822 C C . SER A 1 102 ? -4.922 -3.967 5.335 1.00 94.75 102 SER A C 1
ATOM 824 O O . SER A 1 102 ? -4.762 -5.189 5.354 1.00 94.75 102 SER A O 1
ATOM 826 N N . LEU A 1 103 ? -4.941 -3.220 6.432 1.00 95.38 103 LEU A N 1
ATOM 827 C CA . LEU A 1 103 ? -4.943 -3.753 7.783 1.00 95.38 103 LEU A CA 1
ATOM 828 C C . LEU A 1 103 ? -6.163 -3.203 8.511 1.00 95.38 103 LEU A C 1
ATOM 830 O O . LEU A 1 103 ? -6.249 -1.997 8.720 1.00 95.38 103 LEU A O 1
ATOM 834 N N . THR A 1 104 ? -7.082 -4.077 8.903 1.00 95.56 104 THR A N 1
ATOM 835 C CA . THR A 1 104 ? -8.340 -3.678 9.541 1.00 95.56 104 THR A CA 1
ATOM 836 C C . THR A 1 104 ? -8.499 -4.368 10.884 1.00 95.56 104 THR A C 1
ATOM 838 O O . THR A 1 104 ? -8.464 -5.590 10.962 1.00 95.56 104 THR A O 1
ATOM 841 N N . TYR A 1 105 ? -8.705 -3.591 11.938 1.00 95.44 105 TYR A N 1
ATOM 842 C CA . TYR A 1 105 ? -9.195 -4.054 13.229 1.00 95.44 105 TYR A CA 1
ATOM 843 C C . TYR A 1 105 ? -10.710 -3.871 13.292 1.00 95.44 105 TYR A C 1
ATOM 845 O O . TYR A 1 105 ? -11.197 -2.776 13.013 1.00 95.44 105 TYR A O 1
ATOM 853 N N . GLN A 1 106 ? -11.431 -4.913 13.701 1.00 95.25 106 GLN A N 1
ATOM 854 C CA . GLN A 1 106 ? -12.870 -4.862 13.960 1.00 95.25 106 GLN A CA 1
ATOM 855 C C . GLN A 1 106 ? -13.144 -5.035 15.456 1.00 95.25 106 GLN A C 1
ATOM 857 O O . GLN A 1 106 ? -12.832 -6.074 16.043 1.00 95.25 106 GLN A O 1
ATOM 862 N N . GLY A 1 107 ? -13.705 -3.996 16.070 1.00 92.81 107 GLY A N 1
ATOM 863 C CA . GLY A 1 107 ? -14.143 -4.007 17.460 1.00 92.81 107 GLY A CA 1
ATOM 864 C C . GLY A 1 107 ? -15.452 -4.767 17.647 1.00 92.81 107 GLY A C 1
ATOM 865 O O . GLY A 1 107 ? -16.162 -5.082 16.693 1.00 92.81 107 GLY A O 1
ATOM 866 N N . LYS A 1 108 ? -15.772 -5.080 18.901 1.00 92.12 108 LYS A N 1
ATOM 867 C CA . LYS A 1 108 ? -17.073 -5.661 19.261 1.00 92.12 108 LYS A CA 1
ATOM 868 C C . LYS A 1 108 ? -18.152 -4.580 19.329 1.00 92.12 108 LYS A C 1
ATOM 870 O O . LYS A 1 108 ? -17.860 -3.407 19.541 1.00 92.12 108 LYS A O 1
ATOM 875 N N . GLU A 1 109 ? -19.417 -4.984 19.252 1.00 87.19 109 GLU A N 1
ATOM 876 C CA . GLU A 1 109 ? -20.560 -4.059 19.316 1.00 87.19 109 GLU A CA 1
ATOM 877 C C . GLU A 1 109 ? -20.586 -3.194 20.590 1.00 87.19 109 GLU A C 1
ATOM 879 O O . GLU A 1 109 ? -21.046 -2.056 20.560 1.00 87.19 109 GLU A O 1
ATOM 884 N N . ASN A 1 110 ? -20.060 -3.708 21.705 1.00 89.56 110 ASN A N 1
ATOM 885 C CA . ASN A 1 110 ? -19.990 -3.012 22.990 1.00 89.56 110 ASN A CA 1
ATOM 886 C C . ASN A 1 110 ? -18.709 -2.179 23.193 1.00 89.56 110 ASN A C 1
ATOM 888 O O . ASN A 1 110 ? -18.566 -1.530 24.231 1.00 89.56 110 ASN A O 1
ATOM 892 N N . GLU A 1 111 ? -17.767 -2.198 22.248 1.00 91.75 111 GLU A N 1
ATOM 893 C CA . GLU A 1 111 ? -16.532 -1.416 22.322 1.00 91.75 111 GLU A CA 1
ATOM 894 C C . GLU A 1 111 ? -16.737 -0.009 21.753 1.00 91.75 111 GLU A C 1
ATOM 896 O O . GLU A 1 111 ? -17.494 0.203 20.813 1.00 91.75 111 GLU A O 1
ATOM 901 N N . ILE A 1 112 ? -16.039 0.989 22.302 1.00 93.94 112 ILE A N 1
ATOM 902 C CA . ILE A 1 112 ? -16.127 2.355 21.765 1.00 93.94 112 ILE A CA 1
ATOM 903 C C . ILE A 1 112 ? -15.509 2.414 20.365 1.00 93.94 112 ILE A C 1
ATOM 905 O O . ILE A 1 112 ? -16.051 3.071 19.484 1.00 93.94 112 ILE A O 1
ATOM 909 N N . ILE A 1 113 ? -14.381 1.735 20.149 1.00 95.25 113 ILE A N 1
ATOM 910 C CA . ILE A 1 113 ? -13.719 1.667 18.845 1.00 95.25 113 ILE A CA 1
ATOM 911 C C . ILE A 1 113 ? -14.333 0.521 18.049 1.00 95.25 113 ILE A C 1
ATOM 913 O O . ILE A 1 113 ? -14.199 -0.637 18.429 1.00 95.25 113 ILE A O 1
ATOM 917 N N . GLN A 1 114 ? -14.988 0.860 16.944 1.00 94.50 114 GLN A N 1
ATOM 918 C CA . GLN A 1 114 ? -15.663 -0.097 16.068 1.00 94.50 114 GLN A CA 1
ATOM 919 C C . GLN A 1 114 ? -14.739 -0.577 14.952 1.00 94.50 114 GLN A C 1
ATOM 921 O O . GLN A 1 114 ? -14.715 -1.761 14.631 1.00 94.50 114 GLN A O 1
ATOM 926 N N . GLU A 1 115 ? -13.940 0.324 14.380 1.00 94.75 115 GLU A N 1
ATOM 927 C CA . GLU A 1 115 ? -13.032 -0.022 13.290 1.00 94.75 115 GLU A CA 1
ATOM 928 C C . GLU A 1 115 ? -11.760 0.826 13.334 1.00 94.75 115 GLU A C 1
ATOM 930 O O . GLU A 1 115 ? -11.818 2.039 13.548 1.00 94.75 115 GLU A O 1
ATOM 935 N N . VAL A 1 116 ? -10.614 0.193 13.082 1.00 96.06 116 VAL A N 1
ATOM 936 C CA . VAL A 1 116 ? -9.367 0.886 12.732 1.00 96.06 116 VAL A CA 1
ATOM 937 C C . VAL A 1 116 ? -8.849 0.284 11.437 1.00 96.06 116 VAL A C 1
ATOM 939 O O . VAL A 1 116 ? -8.519 -0.895 11.407 1.00 96.06 116 VAL A O 1
ATOM 942 N N . ALA A 1 117 ? -8.769 1.073 10.373 1.00 95.12 117 ALA A N 1
ATOM 943 C CA . ALA A 1 117 ? -8.270 0.635 9.076 1.00 95.12 117 ALA A CA 1
ATOM 944 C C . ALA A 1 117 ? -7.009 1.420 8.700 1.00 95.12 117 ALA A C 1
ATOM 946 O O . ALA A 1 117 ? -6.970 2.640 8.843 1.00 95.12 117 ALA A O 1
ATOM 947 N N . LEU A 1 118 ? -5.983 0.729 8.210 1.00 94.56 118 LEU A N 1
ATOM 948 C CA . LEU A 1 118 ? -4.696 1.289 7.803 1.00 94.56 118 LEU A CA 1
ATOM 949 C C . LEU A 1 118 ? -4.329 0.801 6.395 1.00 94.56 118 LEU A C 1
ATOM 951 O O . LEU A 1 118 ? -4.588 -0.352 6.044 1.00 94.56 118 LEU A O 1
ATOM 955 N N . GLY A 1 119 ? -3.669 1.661 5.623 1.00 92.31 119 GLY A N 1
ATOM 956 C CA . GLY A 1 119 ? -3.213 1.382 4.263 1.00 92.31 119 GLY A CA 1
ATOM 957 C C . GLY A 1 119 ? -4.148 1.963 3.203 1.00 92.31 119 GLY A C 1
ATOM 958 O O . GLY A 1 119 ? -4.568 3.108 3.316 1.00 92.31 119 GLY A O 1
ATOM 959 N N . ASP A 1 120 ? -4.444 1.204 2.157 1.00 90.50 120 ASP A N 1
ATOM 960 C CA . ASP A 1 120 ? -5.389 1.545 1.101 1.00 90.50 120 ASP A CA 1
ATOM 961 C C . ASP A 1 120 ? -6.827 1.467 1.631 1.00 90.50 120 ASP A C 1
ATOM 963 O O . ASP A 1 120 ? -7.373 0.398 1.914 1.00 90.50 120 ASP A O 1
ATOM 967 N N . LEU A 1 121 ? -7.438 2.637 1.774 1.00 87.00 121 LEU A N 1
ATOM 968 C CA . LEU A 1 121 ? -8.783 2.846 2.278 1.00 87.00 121 LEU A CA 1
ATOM 969 C C . LEU A 1 121 ? -9.715 3.188 1.123 1.00 87.00 121 LEU A C 1
ATOM 971 O O . LEU A 1 121 ? -9.423 4.073 0.317 1.00 87.00 121 LEU A O 1
ATOM 975 N N . GLN A 1 122 ? -10.871 2.533 1.094 1.00 80.31 122 GLN A N 1
ATOM 976 C CA . GLN A 1 122 ? -12.003 2.958 0.280 1.00 80.31 122 GLN A CA 1
ATOM 977 C C . GLN A 1 122 ? -12.940 3.767 1.167 1.00 80.31 122 GLN A C 1
ATOM 979 O O . GLN A 1 122 ? -13.455 3.264 2.168 1.00 80.31 122 GLN A O 1
ATOM 984 N N . LEU A 1 123 ? -13.117 5.039 0.827 1.00 76.00 123 LEU A N 1
ATOM 985 C CA . LEU A 1 123 ? -14.099 5.881 1.490 1.00 76.00 123 LEU A CA 1
ATOM 986 C C . LEU A 1 123 ? -15.440 5.724 0.781 1.00 76.00 123 LEU A C 1
ATOM 988 O O . LEU A 1 123 ? -15.525 6.011 -0.408 1.00 76.00 123 LEU A O 1
ATOM 992 N N . GLY A 1 124 ? -16.457 5.284 1.517 1.00 67.19 124 GLY A N 1
ATOM 993 C CA . GLY A 1 124 ? -17.852 5.293 1.093 1.00 67.19 124 GLY A CA 1
ATOM 994 C C . GLY A 1 124 ? -18.700 5.864 2.225 1.00 67.19 124 GLY A C 1
ATOM 995 O O . GLY A 1 124 ? -18.532 5.466 3.379 1.00 67.19 124 GLY A O 1
ATOM 996 N N . TRP A 1 125 ? -19.565 6.826 1.910 1.00 68.62 125 TRP A N 1
ATOM 997 C CA . TRP A 1 125 ? -20.488 7.421 2.875 1.00 68.62 125 TRP A CA 1
ATOM 998 C C . TRP A 1 125 ? -21.842 6.715 2.756 1.00 68.62 125 TRP A C 1
ATOM 1000 O O . TRP A 1 125 ? -22.402 6.711 1.660 1.00 68.62 125 TRP A O 1
ATOM 1010 N N . PRO A 1 126 ? -22.360 6.098 3.832 1.00 55.16 126 PRO A N 1
ATOM 1011 C CA . PRO A 1 126 ? -23.573 5.288 3.744 1.00 55.16 126 PRO A CA 1
ATOM 1012 C C . PRO A 1 126 ? -24.864 6.094 3.507 1.00 55.16 126 PRO A C 1
ATOM 1014 O O . PRO A 1 126 ? -25.763 5.559 2.875 1.00 55.16 126 PRO A O 1
ATOM 1017 N N . ASP A 1 127 ? -24.952 7.365 3.927 1.00 55.75 127 ASP A N 1
ATOM 1018 C CA . ASP A 1 127 ? -26.258 8.040 4.096 1.00 55.75 127 ASP A CA 1
ATOM 1019 C C . ASP A 1 127 ? -26.374 9.451 3.485 1.00 55.75 127 ASP A C 1
ATOM 1021 O O . ASP A 1 127 ? -27.067 10.315 4.020 1.00 55.75 127 ASP A O 1
ATOM 1025 N N . THR A 1 128 ? -25.710 9.745 2.365 1.00 58.16 128 THR A N 1
ATOM 1026 C CA . THR A 1 128 ? -25.886 11.061 1.717 1.00 58.16 128 THR A CA 1
ATOM 1027 C C . THR A 1 128 ? -26.125 10.933 0.221 1.00 58.16 128 THR A C 1
ATOM 1029 O O . THR A 1 128 ? -25.198 10.629 -0.529 1.00 58.16 128 THR A O 1
ATOM 1032 N N . GLU A 1 129 ? -27.344 11.258 -0.220 1.00 58.00 129 GLU A N 1
ATOM 1033 C CA . GLU A 1 129 ? -27.761 11.270 -1.636 1.00 58.00 129 GLU A CA 1
ATOM 1034 C C . GLU A 1 129 ? -26.901 12.193 -2.523 1.00 58.00 129 GLU A C 1
ATOM 1036 O O . GLU A 1 129 ? -26.854 12.029 -3.739 1.00 58.00 129 GLU A O 1
ATOM 1041 N N . PHE A 1 130 ? -26.171 13.138 -1.922 1.00 57.19 130 PHE A N 1
ATOM 1042 C CA . PHE A 1 130 ? -25.416 14.173 -2.634 1.00 57.19 130 PHE A CA 1
ATOM 1043 C C . PHE A 1 130 ? -23.894 13.970 -2.644 1.00 57.19 130 PHE A C 1
ATOM 1045 O O . PHE A 1 130 ? -23.189 14.716 -3.320 1.00 57.19 130 PHE A O 1
ATOM 1052 N N . LEU A 1 131 ? -23.362 12.981 -1.916 1.00 56.28 131 LEU A N 1
ATOM 1053 C CA . LEU A 1 131 ? -21.915 12.760 -1.788 1.00 56.28 131 LEU A CA 1
ATOM 1054 C C . LEU A 1 131 ? -21.557 11.289 -2.027 1.00 56.28 131 LEU A C 1
ATOM 1056 O O . LEU A 1 131 ? -20.952 10.626 -1.186 1.00 56.28 131 LEU A O 1
ATOM 1060 N N . ALA A 1 132 ? -21.880 10.783 -3.219 1.00 53.91 132 ALA A N 1
ATOM 1061 C CA . ALA A 1 132 ? -21.324 9.530 -3.726 1.00 53.91 132 ALA A CA 1
ATOM 1062 C C . ALA A 1 132 ? -19.842 9.728 -4.099 1.00 53.91 132 ALA A C 1
ATOM 1064 O O . ALA A 1 132 ? -19.464 9.784 -5.268 1.00 53.91 132 ALA A O 1
ATOM 1065 N N . TYR A 1 133 ? -18.988 9.904 -3.091 1.00 58.22 133 TYR A N 1
ATOM 1066 C CA . TYR A 1 133 ? -17.559 10.127 -3.274 1.00 58.22 133 TYR A CA 1
ATOM 1067 C C . TYR A 1 133 ? -16.774 8.872 -2.897 1.00 58.22 133 TYR A C 1
ATOM 1069 O O . TYR A 1 133 ? -16.228 8.768 -1.800 1.00 58.22 133 TYR A O 1
ATOM 1077 N N . ASN A 1 134 ? -16.713 7.919 -3.830 1.00 64.19 134 ASN A N 1
ATOM 1078 C CA . ASN A 1 134 ? -15.846 6.751 -3.711 1.00 64.19 134 ASN A CA 1
ATOM 1079 C C . ASN A 1 134 ? -14.415 7.152 -4.066 1.00 64.19 134 ASN A C 1
ATOM 1081 O O . ASN A 1 134 ? -14.058 7.252 -5.242 1.00 64.19 134 ASN A O 1
ATOM 1085 N N . LYS A 1 135 ? -13.587 7.397 -3.048 1.00 69.50 135 LYS A N 1
ATOM 1086 C CA . LYS A 1 135 ? -12.163 7.690 -3.239 1.00 69.50 135 LYS A CA 1
ATOM 1087 C C . LYS A 1 135 ? -11.302 6.640 -2.563 1.00 69.50 135 LYS A C 1
ATOM 1089 O O . LYS A 1 135 ? -11.493 6.324 -1.391 1.00 69.50 135 LYS A O 1
ATOM 1094 N N . SER A 1 136 ? -10.329 6.144 -3.322 1.00 76.25 136 SER A N 1
ATOM 1095 C CA . SER A 1 136 ? -9.233 5.339 -2.797 1.00 76.25 136 SER A CA 1
ATOM 1096 C C . SER A 1 136 ? -8.134 6.269 -2.298 1.00 76.25 136 SER A C 1
ATOM 1098 O O . SER A 1 136 ? -7.702 7.164 -3.029 1.00 76.25 136 SER A O 1
ATOM 1100 N N . LEU A 1 137 ? -7.676 6.074 -1.067 1.00 85.44 137 LEU A N 1
ATOM 1101 C CA . LEU A 1 137 ? -6.550 6.819 -0.508 1.00 85.44 137 LEU A CA 1
ATOM 1102 C C . LEU A 1 137 ? -5.676 5.915 0.348 1.00 85.44 137 LEU A C 1
ATOM 1104 O O . LEU A 1 137 ? -6.158 4.932 0.894 1.00 85.44 137 LEU A O 1
ATOM 1108 N N . PHE A 1 138 ? -4.402 6.267 0.487 1.00 89.88 138 PHE A N 1
ATOM 1109 C CA . PHE A 1 138 ? -3.515 5.602 1.432 1.00 89.88 138 PHE A CA 1
ATOM 1110 C C . PHE A 1 138 ? -3.505 6.385 2.748 1.00 89.88 138 PHE A C 1
ATOM 1112 O O . PHE A 1 138 ? -3.248 7.591 2.750 1.00 89.88 138 PHE A O 1
ATOM 1119 N N . GLY A 1 139 ? -3.813 5.741 3.869 1.00 92.19 139 GLY A N 1
ATOM 1120 C CA . GLY A 1 139 ? -3.982 6.437 5.136 1.00 92.19 139 GLY A CA 1
ATOM 1121 C C . GLY A 1 139 ? -4.417 5.559 6.300 1.00 92.19 139 GLY A C 1
ATOM 1122 O O . GLY A 1 139 ? -4.241 4.344 6.299 1.00 92.19 139 GLY A O 1
ATOM 1123 N N . ALA A 1 140 ? -4.984 6.212 7.305 1.00 94.62 140 ALA A N 1
ATOM 1124 C CA . ALA A 1 140 ? -5.570 5.613 8.488 1.00 94.62 140 ALA A CA 1
ATOM 1125 C C . ALA A 1 140 ? -7.003 6.124 8.672 1.00 94.62 140 ALA A C 1
ATOM 1127 O O . ALA A 1 140 ? -7.275 7.310 8.484 1.00 94.62 140 ALA A O 1
ATOM 1128 N N . LYS A 1 141 ? -7.913 5.235 9.059 1.00 93.81 141 LYS A N 1
ATOM 1129 C CA . LYS A 1 141 ? -9.298 5.539 9.415 1.00 93.81 141 LYS A CA 1
ATOM 1130 C C . LYS A 1 141 ? -9.602 4.927 10.772 1.00 93.81 141 LYS A C 1
ATOM 1132 O O . LYS A 1 141 ? -9.260 3.774 11.018 1.00 93.81 141 LYS A O 1
ATOM 1137 N N . VAL A 1 142 ? -10.268 5.689 11.626 1.00 95.00 142 VAL A N 1
ATOM 1138 C CA . VAL A 1 142 ? -10.765 5.232 12.924 1.00 95.00 142 VAL A CA 1
ATOM 1139 C C . VAL A 1 142 ? -12.240 5.578 13.022 1.00 95.00 142 VAL A C 1
ATOM 1141 O O . VAL A 1 142 ? -12.615 6.732 12.818 1.00 95.00 142 VAL A O 1
ATOM 1144 N N . THR A 1 143 ? -13.058 4.592 13.369 1.00 93.69 143 THR A N 1
ATOM 1145 C CA . THR A 1 143 ? -14.487 4.763 13.628 1.00 93.69 143 THR A CA 1
ATOM 1146 C C . THR A 1 143 ? -14.786 4.376 15.068 1.00 93.69 143 THR A C 1
ATOM 1148 O O . THR A 1 143 ? -14.467 3.268 15.506 1.00 93.69 143 THR A O 1
ATOM 1151 N N . ALA A 1 144 ? -15.421 5.286 15.797 1.00 94.62 144 ALA A N 1
ATOM 1152 C CA . ALA A 1 144 ? -15.856 5.094 17.167 1.00 94.62 144 ALA A CA 1
ATOM 1153 C C . ALA A 1 144 ? -17.369 5.305 17.292 1.00 94.62 144 ALA A C 1
ATOM 1155 O O . ALA A 1 144 ? -17.927 6.230 16.701 1.00 94.62 144 ALA A O 1
ATOM 1156 N N . LYS A 1 145 ? -18.027 4.464 18.088 1.00 93.62 145 LYS A N 1
ATOM 1157 C CA . LYS A 1 145 ? -19.456 4.541 18.383 1.00 93.62 145 LYS A CA 1
ATOM 1158 C C . LYS A 1 145 ? -19.683 4.426 19.881 1.00 93.62 145 LYS A C 1
ATOM 1160 O O . LYS A 1 145 ? -19.155 3.533 20.534 1.00 93.62 145 LYS A O 1
ATOM 1165 N N . LYS A 1 146 ? -20.499 5.320 20.434 1.00 93.38 146 LYS A N 1
ATOM 1166 C CA . LYS A 1 146 ? -20.938 5.259 21.832 1.00 93.38 146 LYS A CA 1
ATOM 1167 C C . LYS A 1 146 ? -22.412 5.641 21.914 1.00 93.38 146 LYS A C 1
ATOM 1169 O O . LYS A 1 146 ? -22.764 6.811 21.779 1.00 93.38 146 LYS A O 1
ATOM 1174 N N . GLY A 1 147 ? -23.279 4.653 22.133 1.00 88.44 147 GLY A N 1
ATOM 1175 C CA . GLY A 1 147 ? -24.730 4.856 22.098 1.00 88.44 147 GLY A CA 1
ATOM 1176 C C . GLY A 1 147 ? -25.190 5.337 20.716 1.00 88.44 147 GLY A C 1
ATOM 1177 O O . GLY A 1 147 ? -24.942 4.664 19.718 1.00 88.44 147 GLY A O 1
ATOM 1178 N N . GLY A 1 148 ? -25.829 6.510 20.664 1.00 87.50 148 GLY A N 1
ATOM 1179 C CA . GLY A 1 148 ? -26.248 7.170 19.418 1.00 87.50 148 GLY A CA 1
ATOM 1180 C C . GLY A 1 148 ? -25.191 8.073 18.768 1.00 87.50 148 GLY A C 1
ATOM 1181 O O . GLY A 1 148 ? -25.458 8.650 17.720 1.00 87.50 148 GLY A O 1
ATOM 1182 N N . PHE A 1 149 ? -24.009 8.229 19.373 1.00 91.00 149 PHE A N 1
ATOM 1183 C CA . PHE A 1 149 ? -22.945 9.085 18.846 1.00 91.00 149 PHE A CA 1
ATOM 1184 C C . PHE A 1 149 ? -21.945 8.277 18.012 1.00 91.00 149 PHE A C 1
ATOM 1186 O O . PHE A 1 149 ? -21.384 7.297 18.507 1.00 91.00 149 PHE A O 1
ATOM 1193 N N . ASN A 1 150 ? -21.694 8.723 16.778 1.00 90.69 150 ASN A N 1
ATOM 1194 C CA . ASN A 1 150 ? -20.718 8.144 15.854 1.00 90.69 150 ASN A CA 1
ATOM 1195 C C . ASN A 1 150 ? -19.649 9.187 15.512 1.00 90.69 150 ASN A C 1
ATOM 1197 O O . ASN A 1 150 ? -19.973 10.293 15.083 1.00 90.69 150 ASN A O 1
ATOM 1201 N N . LEU A 1 151 ? -18.379 8.820 15.659 1.00 92.12 151 LEU A N 1
ATOM 1202 C CA . LEU A 1 151 ? -17.232 9.643 15.293 1.00 92.12 151 LEU A CA 1
ATOM 1203 C C . LEU A 1 151 ? -16.363 8.876 14.298 1.00 92.12 151 LEU A C 1
ATOM 1205 O O . LEU A 1 151 ? -15.984 7.737 14.559 1.00 92.12 151 LEU A O 1
ATOM 1209 N N . MET A 1 152 ? -16.012 9.509 13.180 1.00 91.81 152 MET A N 1
ATOM 1210 C CA . MET A 1 152 ? -15.084 8.954 12.196 1.00 91.81 152 MET A CA 1
ATOM 1211 C C . MET A 1 152 ? -13.954 9.948 11.934 1.00 91.81 152 MET A C 1
ATOM 1213 O O . MET A 1 152 ? -14.205 11.107 11.613 1.00 91.81 152 MET A O 1
ATOM 1217 N N . GLY A 1 153 ? -12.712 9.487 12.059 1.00 92.50 153 GLY A N 1
ATOM 1218 C CA . GLY A 1 153 ? -11.507 10.247 11.732 1.00 92.50 153 GLY A CA 1
ATOM 1219 C C . GLY A 1 153 ? -10.738 9.575 10.601 1.00 92.50 153 GLY A C 1
ATOM 1220 O O . GLY A 1 153 ? -10.545 8.361 10.627 1.00 92.50 153 GLY A O 1
ATOM 1221 N N . ILE A 1 154 ? -10.295 10.355 9.612 1.00 91.50 154 ILE A N 1
ATOM 1222 C CA . ILE A 1 154 ? -9.503 9.874 8.471 1.00 91.50 154 ILE A CA 1
ATOM 1223 C C . ILE A 1 154 ? -8.270 10.766 8.322 1.00 91.50 154 ILE A C 1
ATOM 1225 O O . ILE A 1 154 ? -8.391 11.987 8.248 1.00 91.50 154 ILE A O 1
ATOM 1229 N N . GLY A 1 155 ? -7.091 10.156 8.241 1.00 92.00 155 GLY A N 1
ATOM 1230 C CA . GLY A 1 155 ? -5.838 10.822 7.890 1.00 92.00 155 GLY A CA 1
ATOM 1231 C C . GLY A 1 155 ? -5.215 10.145 6.677 1.00 92.00 155 GLY A C 1
ATOM 1232 O O . GLY A 1 155 ? -5.071 8.928 6.665 1.00 92.00 155 GLY A O 1
ATOM 1233 N N . SER A 1 156 ? -4.844 10.909 5.651 1.00 90.25 156 SER A N 1
ATOM 1234 C CA . SER A 1 156 ? -4.287 10.371 4.404 1.00 90.25 156 SER A CA 1
ATOM 1235 C C . SER A 1 156 ? -2.889 10.900 4.126 1.00 90.25 156 SER A C 1
ATOM 1237 O O . SER A 1 156 ? -2.616 12.074 4.370 1.00 90.25 156 SER A O 1
ATOM 1239 N N . VAL A 1 157 ? -2.046 10.069 3.520 1.00 84.19 157 VAL A N 1
ATOM 1240 C CA . VAL A 1 157 ? -0.739 10.464 2.990 1.00 84.19 157 VAL A CA 1
ATOM 1241 C C . VAL A 1 157 ? -0.769 10.344 1.470 1.00 84.19 157 VAL A C 1
ATOM 1243 O O . VAL A 1 157 ? -1.210 9.333 0.922 1.00 84.19 157 VAL A O 1
ATOM 1246 N N . SER A 1 158 ? -0.288 11.375 0.770 1.00 70.81 158 SER A N 1
ATOM 1247 C CA . SER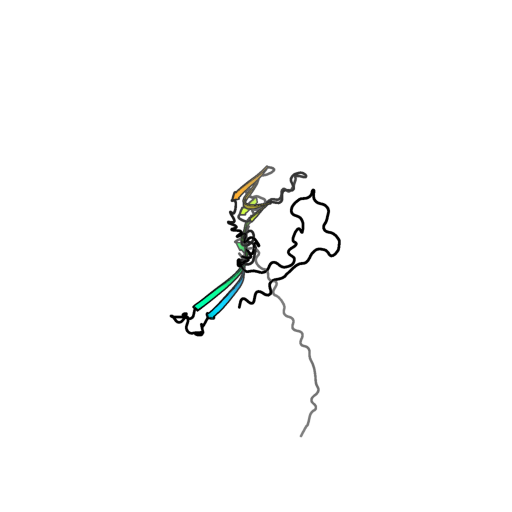 A 1 158 ? -0.162 11.324 -0.687 1.00 70.81 158 SER A CA 1
ATOM 1248 C C . SER A 1 158 ? 1.012 10.427 -1.079 1.00 70.81 158 SER A C 1
ATOM 1250 O O . SER A 1 158 ? 2.165 10.711 -0.745 1.00 70.81 158 SER A O 1
ATOM 1252 N N . LYS A 1 159 ? 0.729 9.333 -1.791 1.00 64.94 159 LYS A N 1
ATOM 1253 C CA . LYS A 1 159 ? 1.754 8.447 -2.350 1.00 64.94 159 LYS A CA 1
ATOM 1254 C C . LYS A 1 159 ? 2.317 9.112 -3.608 1.00 64.94 159 LYS A C 1
ATOM 1256 O O . LYS A 1 159 ? 1.740 9.005 -4.685 1.00 64.94 159 LYS A O 1
ATOM 1261 N N . GLY A 1 160 ? 3.423 9.841 -3.463 1.00 56.19 160 GLY A N 1
ATOM 1262 C CA . GLY A 1 160 ? 4.128 10.457 -4.587 1.00 56.19 160 GLY A CA 1
ATOM 1263 C C . GLY A 1 160 ? 4.687 9.386 -5.522 1.00 56.19 160 GLY A C 1
ATOM 1264 O O . GLY A 1 160 ? 5.682 8.733 -5.210 1.00 56.19 160 GLY A O 1
ATOM 1265 N N . VAL A 1 161 ? 4.041 9.177 -6.666 1.00 56.81 161 VAL A N 1
ATOM 1266 C CA . VAL A 1 161 ? 4.575 8.328 -7.731 1.00 56.81 161 VAL A CA 1
ATOM 1267 C C . VAL A 1 161 ? 5.402 9.222 -8.650 1.00 56.81 161 VAL A C 1
ATOM 1269 O O . VAL A 1 161 ? 4.843 9.952 -9.461 1.00 56.81 161 VAL A O 1
ATOM 1272 N N . SER A 1 162 ? 6.732 9.197 -8.516 1.00 50.75 162 SER A N 1
ATOM 1273 C CA . SER A 1 162 ? 7.621 9.844 -9.490 1.00 50.75 162 SER A CA 1
ATOM 1274 C C . SER A 1 162 ? 7.507 9.115 -10.828 1.00 50.75 162 SER A C 1
ATOM 1276 O O . SER A 1 162 ? 8.138 8.079 -11.037 1.00 50.75 162 SER A O 1
ATOM 1278 N N . GLU A 1 163 ? 6.666 9.626 -11.720 1.00 49.47 163 GLU A N 1
ATOM 1279 C CA . GLU A 1 163 ? 6.528 9.136 -13.087 1.00 49.47 163 GLU A CA 1
ATOM 1280 C C . GLU A 1 163 ? 7.429 9.981 -13.996 1.00 49.47 163 GLU A C 1
ATOM 1282 O O . GLU A 1 163 ? 7.134 11.134 -14.301 1.00 49.47 163 GLU A O 1
ATOM 1287 N N . SER A 1 164 ? 8.575 9.429 -14.404 1.00 48.44 164 SER A N 1
ATOM 1288 C CA . SER A 1 164 ? 9.395 10.043 -15.451 1.00 48.44 164 SER A CA 1
ATOM 1289 C C . SER A 1 164 ? 8.901 9.526 -16.795 1.00 48.44 164 SER A C 1
ATOM 1291 O O . SER A 1 164 ? 9.251 8.428 -17.226 1.00 48.44 164 SER A O 1
ATOM 1293 N N . LYS A 1 165 ? 8.023 10.291 -17.445 1.00 46.78 165 LYS A N 1
ATOM 1294 C CA . LYS A 1 165 ? 7.602 10.006 -18.815 1.00 46.78 165 LYS A CA 1
ATOM 1295 C C . LYS A 1 165 ? 8.624 10.623 -19.762 1.00 46.78 165 LYS A C 1
ATOM 1297 O O . LYS A 1 165 ? 8.564 11.813 -20.060 1.00 46.78 165 LYS A O 1
ATOM 1302 N N . THR A 1 166 ? 9.573 9.824 -20.241 1.00 48.56 166 THR A N 1
ATOM 1303 C CA . THR A 1 166 ? 10.455 10.256 -21.329 1.00 48.56 166 THR A CA 1
ATOM 1304 C C . THR A 1 166 ? 9.632 10.303 -22.613 1.00 48.56 166 THR A C 1
ATOM 1306 O O . THR A 1 166 ? 9.360 9.283 -23.243 1.00 48.56 166 THR A O 1
ATOM 1309 N N . PHE A 1 167 ? 9.169 11.494 -22.985 1.00 45.22 167 PHE A N 1
ATOM 1310 C CA . PHE A 1 167 ? 8.563 11.721 -24.289 1.00 45.22 167 PHE A CA 1
ATOM 1311 C C . PHE A 1 167 ? 9.675 11.746 -25.341 1.00 45.22 167 PHE A C 1
ATOM 1313 O O . PHE A 1 167 ? 10.298 12.777 -25.582 1.00 45.22 167 PHE A O 1
ATOM 1320 N N . THR A 1 168 ? 9.951 10.605 -25.968 1.00 54.97 168 THR A N 1
ATOM 1321 C CA . THR A 1 168 ? 10.734 10.584 -27.206 1.00 54.97 168 THR A CA 1
ATOM 1322 C C . THR A 1 168 ? 9.810 11.055 -28.324 1.00 54.97 168 THR A C 1
ATOM 1324 O O . THR A 1 168 ? 9.003 10.283 -28.843 1.00 54.97 168 THR A O 1
ATOM 1327 N N . GLY A 1 169 ? 9.862 12.350 -28.643 1.00 48.78 169 GLY A N 1
ATOM 1328 C CA . GLY A 1 169 ? 9.137 12.903 -29.783 1.00 48.78 169 GLY A CA 1
ATOM 1329 C C . GLY A 1 169 ? 9.441 12.090 -31.042 1.00 48.78 169 GLY A C 1
ATOM 1330 O O . GLY A 1 169 ? 10.601 11.806 -31.332 1.00 48.78 169 GLY A O 1
ATOM 1331 N N . LYS A 1 170 ? 8.401 11.699 -31.787 1.00 52.97 170 LYS A N 1
ATOM 1332 C CA . LYS A 1 170 ? 8.491 10.971 -33.068 1.00 52.97 170 LYS A CA 1
ATOM 1333 C C . LYS A 1 170 ? 9.053 11.841 -34.210 1.00 52.97 170 LYS A C 1
ATOM 1335 O O . LYS A 1 170 ? 8.572 11.763 -35.335 1.00 52.97 170 LYS A O 1
ATOM 1340 N N . THR A 1 171 ? 10.037 12.690 -33.943 1.00 58.66 171 THR A N 1
ATOM 1341 C CA . THR A 1 171 ? 10.714 13.457 -34.989 1.00 58.66 171 THR A CA 1
ATOM 1342 C C . THR A 1 171 ? 11.995 12.732 -35.338 1.00 58.66 171 THR A C 1
ATOM 1344 O O . THR A 1 171 ? 13.033 12.911 -34.705 1.00 58.66 171 THR A O 1
ATOM 1347 N N . THR A 1 172 ? 11.915 11.896 -36.365 1.00 55.28 172 THR A N 1
ATOM 1348 C CA . THR A 1 172 ? 13.103 11.504 -37.111 1.00 55.28 172 THR A CA 1
ATOM 1349 C C . THR A 1 172 ? 13.580 12.749 -37.853 1.00 55.28 172 THR A C 1
ATOM 1351 O O . THR A 1 172 ? 12.930 13.189 -38.797 1.00 55.28 172 THR A O 1
ATOM 1354 N N . PHE A 1 173 ? 14.679 13.359 -37.407 1.00 57.12 173 PHE A N 1
ATOM 1355 C CA . PHE A 1 173 ? 15.364 14.367 -38.209 1.00 57.12 173 PHE A CA 1
ATOM 1356 C C . PHE A 1 173 ? 15.986 13.659 -39.413 1.00 57.12 173 PHE A C 1
ATOM 1358 O O . PHE A 1 173 ? 17.031 13.021 -39.301 1.00 57.12 173 PHE A O 1
ATOM 1365 N N . GLU A 1 174 ? 15.326 13.742 -40.564 1.00 60.75 174 GLU A N 1
ATOM 1366 C CA . GLU A 1 174 ? 15.933 13.345 -41.827 1.00 60.75 174 GLU A CA 1
ATOM 1367 C C . GLU A 1 174 ? 16.895 14.460 -42.253 1.00 60.75 174 GLU A C 1
ATOM 1369 O O . GLU A 1 174 ? 16.493 15.503 -42.770 1.00 60.75 174 GLU A O 1
ATOM 1374 N N . LYS A 1 175 ? 18.189 14.273 -41.978 1.00 59.06 175 LYS A N 1
ATOM 1375 C CA . LYS A 1 175 ? 19.230 15.166 -42.487 1.00 59.06 175 LYS A CA 1
ATOM 1376 C C . LYS A 1 175 ? 19.429 14.852 -43.970 1.00 59.06 175 LYS A C 1
ATOM 1378 O O . LYS A 1 175 ? 20.198 13.965 -44.325 1.00 59.06 175 LYS A O 1
ATOM 1383 N N . LYS A 1 176 ? 18.701 15.556 -44.834 1.00 68.62 176 LYS A N 1
ATOM 1384 C CA . LYS A 1 176 ? 18.901 15.467 -46.280 1.00 68.62 176 LYS A CA 1
ATOM 1385 C C . LYS A 1 176 ? 20.120 16.301 -46.667 1.00 68.62 176 LYS A C 1
ATOM 1387 O O . LYS A 1 176 ? 20.054 17.526 -46.674 1.00 68.62 176 LYS A O 1
ATOM 1392 N N . GLU A 1 177 ? 21.228 15.639 -46.975 1.00 71.94 177 GLU A N 1
ATOM 1393 C CA . GLU A 1 177 ? 22.392 16.297 -47.570 1.00 71.94 177 GLU A CA 1
ATOM 1394 C C . GLU A 1 177 ? 22.117 16.503 -49.062 1.00 71.94 177 GLU A C 1
ATOM 1396 O O . GLU A 1 177 ? 21.937 15.546 -49.816 1.00 71.94 177 GLU A O 1
ATOM 1401 N N . ILE A 1 178 ? 21.994 17.766 -49.470 1.00 77.06 178 ILE A N 1
ATOM 1402 C CA . ILE A 1 178 ? 21.812 18.159 -50.868 1.00 77.06 178 ILE A CA 1
ATOM 1403 C C . ILE A 1 178 ? 23.154 18.735 -51.330 1.00 77.06 178 ILE A C 1
ATOM 1405 O O . ILE A 1 178 ? 23.506 19.822 -50.876 1.00 77.06 178 ILE A O 1
ATOM 1409 N N . PRO A 1 179 ? 23.929 18.021 -52.163 1.00 75.31 179 PRO A N 1
ATOM 1410 C CA . PRO A 1 179 ? 25.176 18.554 -52.703 1.00 75.31 179 PRO A CA 1
ATOM 1411 C C . PRO A 1 179 ? 24.893 19.670 -53.719 1.00 75.31 179 PRO A C 1
ATOM 1413 O O . PRO A 1 179 ? 23.901 19.606 -54.444 1.00 75.31 179 PRO A O 1
ATOM 1416 N N . ASP A 1 180 ? 25.788 20.652 -53.831 1.00 69.94 180 ASP A N 1
ATOM 1417 C CA . ASP A 1 180 ? 25.622 21.803 -54.741 1.00 69.94 180 ASP A CA 1
ATOM 1418 C C . ASP A 1 180 ? 25.538 21.402 -56.226 1.00 69.94 180 ASP A C 1
ATOM 1420 O O . ASP A 1 180 ? 24.989 22.130 -57.049 1.00 69.94 180 ASP A O 1
ATOM 1424 N N . THR A 1 181 ? 26.029 20.210 -56.571 1.00 77.06 181 THR A N 1
ATOM 1425 C CA . THR A 1 181 ? 25.981 19.633 -57.922 1.00 77.06 181 THR A CA 1
ATOM 1426 C C . THR A 1 181 ? 24.714 18.821 -58.201 1.00 77.06 181 THR A C 1
ATOM 1428 O O . THR A 1 181 ? 24.564 18.256 -59.285 1.00 77.06 181 THR A O 1
ATOM 1431 N N . SER A 1 182 ? 23.791 18.707 -57.240 1.00 74.06 182 SER A N 1
ATOM 1432 C CA . SER A 1 182 ? 22.621 17.843 -57.401 1.00 74.06 182 SER A CA 1
ATOM 1433 C C . SER A 1 182 ? 21.635 18.405 -58.429 1.00 74.06 182 SER A C 1
ATOM 1435 O O . SER A 1 182 ? 21.132 19.522 -58.305 1.00 74.06 182 SER A O 1
ATOM 1437 N N . TYR A 1 183 ? 21.305 17.591 -59.433 1.00 71.19 183 TYR A N 1
ATOM 1438 C CA . TYR A 1 183 ? 20.346 17.945 -60.476 1.00 71.19 183 TYR A CA 1
ATOM 1439 C C . TYR A 1 183 ? 18.924 18.125 -59.913 1.00 71.19 183 TYR A C 1
ATOM 1441 O O . TYR A 1 183 ? 18.347 17.213 -59.310 1.00 71.19 183 TYR A O 1
ATOM 1449 N N . LEU A 1 184 ? 18.318 19.289 -60.168 1.00 76.19 184 LEU A N 1
ATOM 1450 C CA . LEU A 1 184 ? 16.939 19.584 -59.774 1.00 76.19 184 LEU A CA 1
ATOM 1451 C C . LEU A 1 184 ? 15.959 19.119 -60.865 1.00 76.19 184 LEU A C 1
ATOM 1453 O O . LEU A 1 184 ? 15.797 19.766 -61.899 1.00 76.19 184 LEU A O 1
ATOM 1457 N N . LYS A 1 185 ? 15.267 18.000 -60.626 1.00 75.19 185 LYS A N 1
ATOM 1458 C CA . LYS A 1 185 ? 14.211 17.511 -61.531 1.00 75.19 185 LYS A CA 1
ATOM 1459 C C . LYS A 1 185 ? 13.037 18.497 -61.577 1.00 75.19 185 LYS A C 1
ATOM 1461 O O . LYS A 1 185 ? 12.630 19.014 -60.542 1.00 75.19 185 LYS A O 1
ATOM 1466 N N . ARG A 1 186 ? 12.429 18.659 -62.762 1.00 76.69 186 ARG A N 1
ATOM 1467 C CA . ARG A 1 186 ? 11.215 19.478 -63.001 1.00 76.69 186 ARG A CA 1
ATOM 1468 C C . ARG A 1 186 ? 11.409 20.968 -62.696 1.00 76.69 186 ARG A C 1
ATOM 1470 O O . ARG A 1 186 ? 10.530 21.614 -62.130 1.00 76.69 186 ARG A O 1
ATOM 1477 N N . ARG A 1 187 ? 12.572 21.506 -63.059 1.00 78.56 187 ARG A N 1
ATOM 1478 C CA . ARG A 1 187 ? 12.836 22.942 -62.994 1.00 78.56 187 ARG A CA 1
ATOM 1479 C C . ARG A 1 187 ? 12.171 23.640 -64.179 1.00 78.56 187 ARG A C 1
ATOM 1481 O O . ARG A 1 187 ? 12.285 23.175 -65.308 1.00 78.56 187 ARG A O 1
ATOM 1488 N N . TYR A 1 188 ? 11.480 24.739 -63.903 1.00 79.19 188 TYR A N 1
ATOM 1489 C CA . TYR A 1 188 ? 10.846 25.581 -64.913 1.00 79.19 188 TYR A CA 1
ATOM 1490 C C . TYR A 1 188 ? 11.628 26.885 -65.034 1.00 79.19 188 TYR A C 1
ATOM 1492 O O . TYR A 1 188 ? 12.108 27.415 -64.030 1.00 79.19 188 TYR A O 1
ATOM 1500 N N . TYR A 1 189 ? 11.747 27.388 -66.258 1.00 76.88 189 TYR A N 1
ATOM 1501 C CA . TYR A 1 189 ? 12.430 28.637 -66.568 1.00 76.88 189 TYR A CA 1
ATOM 1502 C C . TYR A 1 189 ? 11.430 29.596 -67.201 1.00 76.88 189 TYR A C 1
ATOM 1504 O O . TYR A 1 189 ? 10.612 29.191 -68.027 1.00 76.88 189 TYR A O 1
ATOM 1512 N N . LEU A 1 190 ? 11.486 30.860 -66.791 1.00 77.44 190 LEU A N 1
ATOM 1513 C CA . LEU A 1 190 ? 10.727 31.917 -67.444 1.00 77.44 190 LEU A CA 1
ATOM 1514 C C . LEU A 1 190 ? 11.450 32.296 -68.735 1.00 77.44 190 LEU A C 1
ATOM 1516 O O . LEU A 1 190 ? 12.657 32.522 -68.731 1.00 77.44 190 LEU A O 1
ATOM 1520 N N . THR A 1 191 ? 10.710 32.355 -69.837 1.00 70.25 191 THR A N 1
ATOM 1521 C CA . THR A 1 191 ? 11.249 32.658 -71.173 1.00 70.25 191 THR A CA 1
ATOM 1522 C C . THR A 1 191 ? 11.194 34.150 -71.507 1.00 70.25 191 THR A C 1
ATOM 1524 O O . THR A 1 191 ? 11.473 34.536 -72.637 1.00 70.25 191 THR A O 1
ATOM 1527 N N . TYR A 1 192 ? 10.807 34.996 -70.550 1.00 71.00 192 TYR A N 1
ATOM 1528 C CA . TYR A 1 192 ? 10.724 36.445 -70.698 1.00 71.00 192 TYR A CA 1
ATOM 1529 C C . TYR A 1 192 ? 11.310 37.133 -69.459 1.00 71.00 192 TYR A C 1
ATOM 1531 O O . TYR A 1 192 ? 11.135 36.660 -68.336 1.00 71.00 192 TYR A O 1
ATOM 1539 N N . PHE A 1 193 ? 12.015 38.244 -69.676 1.00 66.56 193 PHE A N 1
ATOM 1540 C CA . PHE A 1 193 ? 12.602 39.069 -68.612 1.00 66.56 193 PHE A CA 1
ATOM 1541 C C . PHE A 1 193 ? 11.744 40.294 -68.269 1.00 66.56 193 PHE A C 1
ATOM 1543 O O . PHE A 1 193 ? 11.800 40.776 -67.141 1.00 66.56 193 PHE A O 1
ATOM 1550 N N . ASP A 1 194 ? 10.935 40.770 -69.218 1.00 72.00 194 ASP A N 1
ATOM 1551 C CA . ASP A 1 194 ? 10.088 41.952 -69.070 1.00 72.00 194 ASP A CA 1
ATOM 1552 C C . ASP A 1 194 ? 8.629 41.597 -69.423 1.00 72.00 194 ASP A C 1
ATOM 1554 O O . ASP A 1 194 ? 8.377 41.109 -70.528 1.00 72.00 194 ASP A O 1
ATOM 1558 N N . PRO A 1 195 ? 7.660 41.810 -68.515 1.00 67.44 195 PRO A N 1
ATOM 1559 C CA . PRO A 1 195 ? 6.246 41.526 -68.764 1.00 67.44 195 PRO A CA 1
ATOM 1560 C C . PRO A 1 195 ? 5.575 42.471 -69.777 1.00 67.44 195 PRO A C 1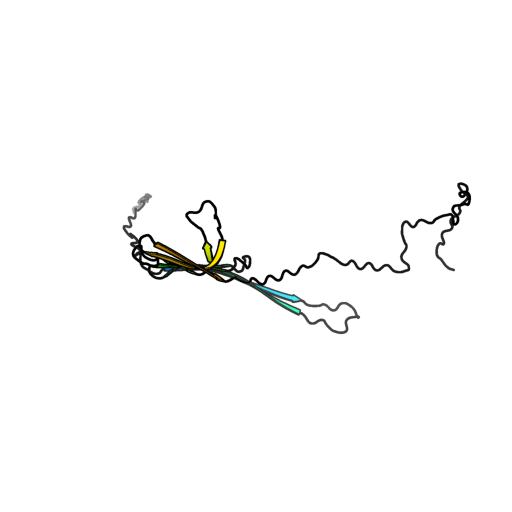
ATOM 1562 O O . PRO A 1 195 ? 4.423 42.235 -70.138 1.00 67.44 195 PRO A O 1
ATOM 1565 N N . THR A 1 196 ? 6.246 43.539 -70.219 1.00 73.00 196 THR A N 1
ATOM 1566 C CA . THR A 1 196 ? 5.710 44.514 -71.187 1.00 73.00 196 THR A CA 1
ATOM 1567 C C . THR A 1 196 ? 6.043 44.193 -72.646 1.00 73.00 196 THR A C 1
ATOM 1569 O O . THR A 1 196 ? 5.447 44.779 -73.551 1.00 73.00 196 THR A O 1
ATOM 1572 N N . HIS A 1 197 ? 6.944 43.238 -72.900 1.00 66.44 197 HIS A N 1
ATOM 1573 C CA . HIS A 1 197 ? 7.250 42.780 -74.253 1.00 66.44 197 HIS A CA 1
ATOM 1574 C C . HIS A 1 197 ? 6.211 41.761 -74.761 1.00 66.44 197 HIS A C 1
ATOM 1576 O O . HIS A 1 197 ? 5.722 40.940 -73.980 1.00 66.44 197 HIS A O 1
ATOM 1582 N N . PRO A 1 198 ? 5.874 41.771 -76.069 1.00 64.06 198 PRO A N 1
ATOM 1583 C CA . PRO A 1 198 ? 4.968 40.785 -76.654 1.00 64.06 198 PRO A CA 1
ATOM 1584 C C . PRO A 1 198 ? 5.471 39.354 -76.407 1.00 64.06 198 PRO A C 1
ATOM 1586 O O . PRO A 1 198 ? 6.686 39.135 -76.402 1.00 64.06 198 PRO A O 1
ATOM 1589 N N . PRO A 1 199 ? 4.569 38.371 -76.230 1.00 67.06 199 PRO A N 1
ATOM 1590 C CA . PRO A 1 199 ? 4.970 36.982 -76.044 1.00 67.06 199 PRO A CA 1
ATOM 1591 C C . PRO A 1 199 ? 5.803 36.505 -77.237 1.00 67.06 199 PRO A C 1
ATOM 1593 O O . PRO A 1 199 ? 5.547 36.896 -78.377 1.00 67.06 199 PRO A O 1
ATOM 1596 N N . LEU A 1 200 ? 6.788 35.643 -76.969 1.00 68.75 200 LEU A N 1
ATOM 1597 C CA . LEU A 1 200 ? 7.571 34.993 -78.020 1.00 68.75 200 LEU A CA 1
ATOM 1598 C C . LEU A 1 200 ? 6.622 34.322 -79.021 1.00 68.75 200 LEU A C 1
ATOM 1600 O O . LEU A 1 200 ? 5.667 33.644 -78.626 1.00 68.75 200 LEU A O 1
ATOM 1604 N N . THR A 1 201 ? 6.878 34.515 -80.313 1.00 70.19 201 THR A N 1
ATOM 1605 C CA . THR A 1 201 ? 6.102 33.868 -81.370 1.00 70.19 201 THR A CA 1
ATOM 1606 C C . THR A 1 201 ? 6.186 32.353 -81.197 1.00 70.19 201 THR A C 1
ATOM 1608 O O . THR A 1 201 ? 7.239 31.803 -80.870 1.00 70.19 201 THR A O 1
ATOM 1611 N N . SER A 1 202 ? 5.068 31.655 -81.404 1.00 59.44 202 SER A N 1
ATOM 1612 C CA . SER A 1 202 ? 5.056 30.192 -81.347 1.00 59.44 202 SER A CA 1
ATOM 1613 C C . SER A 1 202 ? 6.158 29.633 -82.256 1.00 59.44 202 SER A C 1
ATOM 1615 O O . SER A 1 202 ? 6.247 30.031 -83.414 1.00 59.44 202 SER A O 1
ATOM 1617 N N . GLN A 1 203 ? 6.987 28.731 -81.718 1.00 68.44 203 GLN A N 1
ATOM 1618 C CA . GLN A 1 203 ? 8.130 28.096 -82.397 1.00 68.44 203 GLN A CA 1
ATOM 1619 C C . GLN A 1 203 ? 9.377 28.979 -82.616 1.00 68.44 203 GLN A C 1
ATOM 1621 O O . GLN A 1 203 ? 10.291 28.546 -83.306 1.00 68.44 203 GLN A O 1
ATOM 1626 N N . SER A 1 204 ? 9.475 30.172 -82.012 1.00 75.31 204 SER A N 1
ATOM 1627 C CA . SER A 1 204 ? 10.690 31.007 -82.102 1.00 75.31 204 SER A CA 1
ATOM 1628 C C . SER A 1 204 ? 11.705 30.785 -80.973 1.00 75.31 204 SER A C 1
ATOM 1630 O O . SER A 1 204 ? 12.706 31.495 -80.913 1.00 75.31 204 SER A O 1
ATOM 1632 N N . LEU A 1 205 ? 11.422 29.886 -80.025 1.00 76.38 205 LEU A N 1
ATOM 1633 C CA . LEU A 1 205 ? 12.301 29.611 -78.890 1.00 76.38 205 LEU A CA 1
ATOM 1634 C C . LEU A 1 205 ? 13.141 28.369 -79.177 1.00 76.38 205 LEU A C 1
ATOM 1636 O O . LEU A 1 205 ? 12.615 27.258 -79.223 1.00 76.38 205 LEU A O 1
ATOM 1640 N N . GLU A 1 206 ? 14.447 28.564 -79.283 1.00 79.25 206 GLU A N 1
ATOM 1641 C CA . GLU A 1 206 ? 15.421 27.481 -79.317 1.00 79.25 206 GLU A CA 1
ATOM 1642 C C . GLU A 1 206 ? 16.058 27.338 -77.934 1.00 79.25 206 GLU A C 1
ATOM 1644 O O . GLU A 1 206 ? 16.518 28.314 -77.339 1.00 79.25 206 GLU A O 1
ATOM 1649 N N . VAL A 1 207 ? 16.053 26.117 -77.399 1.00 76.44 207 VAL A N 1
ATOM 1650 C CA . VAL A 1 207 ? 16.672 25.793 -76.111 1.00 76.44 207 VAL A CA 1
ATOM 1651 C C . VAL A 1 207 ? 17.808 24.825 -76.378 1.00 76.44 207 VAL A C 1
ATOM 1653 O O . VAL A 1 207 ? 17.582 23.701 -76.819 1.00 76.44 207 VAL A O 1
ATOM 1656 N N . TYR A 1 208 ? 19.022 25.270 -76.084 1.00 79.25 208 TYR A N 1
ATOM 1657 C CA . TYR A 1 208 ? 20.221 24.453 -76.170 1.00 79.25 208 TYR A CA 1
ATOM 1658 C C . TYR A 1 208 ? 20.501 23.865 -74.785 1.00 79.25 208 TYR A C 1
ATOM 1660 O O . TYR A 1 208 ? 20.519 24.594 -73.790 1.00 79.25 208 TYR A O 1
ATOM 1668 N N . LEU A 1 209 ? 20.666 22.545 -74.715 1.00 78.12 209 LEU A N 1
ATOM 1669 C CA . LEU A 1 209 ? 21.091 21.844 -73.510 1.00 78.12 209 LEU A CA 1
ATOM 1670 C C . LEU A 1 209 ? 22.534 21.403 -73.733 1.00 78.12 209 LEU A C 1
ATOM 1672 O O . LEU A 1 209 ? 22.783 20.589 -74.614 1.00 78.12 209 LEU A O 1
ATOM 1676 N N . ASP A 1 210 ? 23.444 21.972 -72.953 1.00 78.81 210 ASP A N 1
ATOM 1677 C CA . ASP A 1 210 ? 24.839 21.540 -72.891 1.00 78.81 210 ASP A CA 1
ATOM 1678 C C . ASP A 1 210 ? 24.902 20.068 -72.441 1.00 78.81 210 ASP A C 1
ATOM 1680 O O . ASP A 1 210 ? 24.304 19.698 -71.423 1.00 78.81 210 ASP A O 1
ATOM 1684 N N . ASP A 1 211 ? 25.579 19.233 -73.225 1.00 78.69 211 ASP A N 1
ATOM 1685 C CA . ASP A 1 211 ? 25.831 17.812 -72.971 1.00 78.69 211 ASP A CA 1
ATOM 1686 C C . ASP A 1 211 ? 26.949 17.577 -71.943 1.00 78.69 211 ASP A C 1
ATOM 1688 O O . ASP A 1 211 ? 27.117 16.447 -71.478 1.00 78.69 211 ASP A O 1
ATOM 1692 N N . GLN A 1 212 ? 27.602 18.652 -71.480 1.00 62.62 212 GLN A N 1
ATOM 1693 C CA . GLN A 1 212 ? 28.597 18.666 -70.402 1.00 62.62 212 GLN A CA 1
ATOM 1694 C C . GLN A 1 212 ? 29.859 17.836 -70.689 1.00 62.62 212 GLN A C 1
ATOM 1696 O O . GLN A 1 212 ? 30.608 17.526 -69.756 1.00 62.62 212 GLN A O 1
ATOM 1701 N N . ASP A 1 213 ? 30.142 17.492 -71.946 1.00 71.06 213 ASP A N 1
ATOM 1702 C CA . ASP A 1 213 ? 31.390 16.848 -72.347 1.00 71.06 213 ASP A CA 1
ATOM 1703 C C . ASP A 1 213 ? 32.416 17.888 -72.825 1.00 71.06 213 ASP A C 1
ATOM 1705 O O . ASP A 1 213 ? 32.695 18.090 -73.999 1.00 71.06 213 ASP A O 1
ATOM 1709 N N . GLY A 1 214 ? 33.043 18.567 -71.864 1.00 66.62 214 GLY A N 1
ATOM 1710 C CA . GLY A 1 214 ? 34.140 19.486 -72.164 1.00 66.62 214 GLY A CA 1
ATOM 1711 C C . GLY A 1 214 ? 35.361 18.760 -72.742 1.00 66.62 214 GLY A C 1
ATOM 1712 O O . GLY A 1 214 ? 36.150 18.195 -71.981 1.00 66.62 214 GLY A O 1
ATOM 1713 N N . THR A 1 215 ? 35.544 18.811 -74.064 1.00 52.66 215 THR A N 1
ATOM 1714 C CA . THR A 1 215 ? 36.874 18.748 -74.705 1.00 52.66 215 THR A CA 1
ATOM 1715 C C . THR A 1 215 ? 37.487 20.129 -74.838 1.00 52.66 215 THR A C 1
ATOM 1717 O O . THR A 1 215 ? 36.757 21.046 -75.274 1.00 52.66 215 THR A O 1
#

pLDDT: mean 74.43, std 19.63, range [26.83, 96.06]

Organism: NCBI:txid412755

Foldseek 3Di:
DDDDDDDDDDDDDDDDDDDDPPPPPLWDWDKDKDKDKDKDKDKDWDADDDDDPPDPDGDDIDIDIDIDMWMWMWIWTDDTNFKTWTWTATPVDDPVPRIFTWIKGADDPPFQWGIKIAAWDFDADDDDPVPRDGDTFGWIKTWGDDPPDIDIDTDGDDPDDPDDDPPPDPDPPPPDDDDPPDDDPPDDDDPDDDPPDDDDDVPPDDDDDDPPPDD

Radius of gyration: 41.86 Å; chains: 1; bounding box: 71×130×105 Å

Secondary structure (DSSP, 8-state):
-------------------------TT--EEEEEEEEEEEEEEEEEPPPP-STT-SSPPPPEEEEEEEEEEEEEEEEEETTTEEEEEEEETTS-TTTSEEEEEEEE--TTSSEEEEEEEEEEE--SS-TT----EEEEEEEEEEEETTEEEEEEEE-----------------------TT---TT----S-S-TTSPPPPTT------------

Sequence (215 aa):
MSKEEAADVSLEGNSEKKGIISTQLSWEPHLRIFGRKVIGIKYLQRHYLKRGEAQTEPKKPTTETEIQQKLQVKVRGRVGERIFANVDYDDTAPRSEQQKISLTYQGKENEIIQEVALGDLQLGWPDTEFLAYNKSLFGAKVTAKKGGFNLMGIGSVSKGVSESKTFTGKTTFEKKEIPDTSYLKRRYYLTYFDPTHPPLTSQSLEVYLDDQDGT